Protein AF-G0MHP5-F1 (afdb_monomer_lite)

Sequence (196 aa):
MQGSVTTFFQYADASRLPLLCRSAHFNKATKQCSVYSDAINPNGYLEYKPNQNVIYIEKICIPDTVLPMSCDDVFRRIPQHILLGHASEVISVASENECVLECIKAKTMRAVPCHSILHYPDFASLNCILNVHTRHTKNQYFTPELAYKVDYVELGSCVTTAAAVDEVSKSRQIEAERKLLEQLDANPTVIEFRKH

Radius of gyration: 23.27 Å; chains: 1; bounding box: 83×50×50 Å

Organism: Caenorhabditis brenneri (NCBI:txid135651)

InterPro domains:
  IPR003609 PAN/Apple domain [PF00024] (21-61)
  IPR003609 PAN/Apple domain [PF00024] (74-158)
  IPR003609 PAN/Apple domain [PS50948] (71-158)
  IPR003609 PAN/Apple domain [SM00473] (70-156)
  IPR052774 C. elegans Developmental and Neuronal Protein [PTHR47327] (20-160)

Foldseek 3Di:
DDDDCLDDPADPVRDHDDPQFFKWKQFQVVRDIDTHSADDPPRGDDDDDDDPRIDIDGDADDDCVLPPPVPRFDKDKDWQKDQPPFFPDFWFDQDPSVLVSCQLCCCVPPVALFFKWKAFNVDRTSRITTGPDDCVRRVVRTGGHDPGTIMMIGDGPSSSCVSVVVVVVVVVVVVVVVVVVVVCVVDPPPPDDDDD

Secondary structure (DSSP, 8-state):
---------B-TT-PBPPTT--EEEEETTTTEEEEESS-BTTSSSBPP---TTEEEEE-----TTTS-TT-----EEEETEEETT--SEEE--SSHHHHHHHHHHHHHHHS----EEEE-TT-SSS-EEEES--TTTTGGGEEE--SS--EEEEPPHHHHHHHHHHHHHHHHHHHHHHHHHHHHHHS---------

Structure (mmCIF, N/CA/C/O backbone):
data_AF-G0MHP5-F1
#
_entry.id   AF-G0MHP5-F1
#
loop_
_atom_site.group_PDB
_atom_site.id
_atom_site.type_symbol
_atom_site.label_atom_id
_atom_site.label_alt_id
_atom_site.label_comp_id
_atom_site.label_asym_id
_atom_site.label_entity_id
_atom_site.label_seq_id
_atom_site.pdbx_PDB_ins_code
_atom_site.Cartn_x
_atom_site.Cartn_y
_atom_site.Cartn_z
_atom_site.occupancy
_atom_site.B_iso_or_equiv
_atom_site.auth_seq_id
_atom_site.auth_comp_id
_atom_site.auth_asym_id
_atom_site.auth_atom_id
_atom_site.pdbx_PDB_model_num
ATOM 1 N N . MET A 1 1 ? -14.149 31.939 -4.735 1.00 30.22 1 MET A N 1
ATOM 2 C CA . MET A 1 1 ? -14.139 31.426 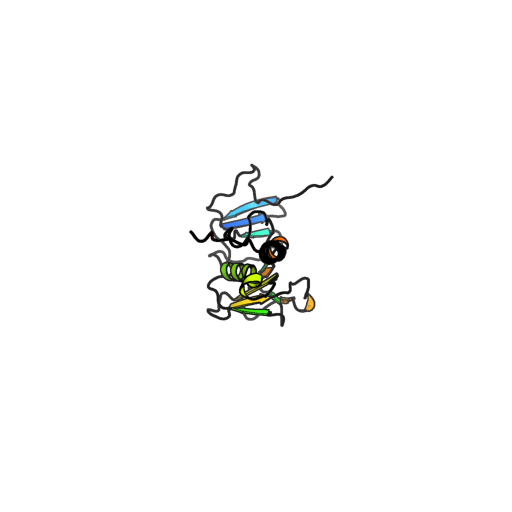-3.348 1.00 30.22 1 MET A CA 1
ATOM 3 C C . MET A 1 1 ? -13.587 30.011 -3.384 1.00 30.22 1 MET A C 1
ATOM 5 O O . MET A 1 1 ? -14.323 29.084 -3.680 1.00 30.22 1 MET A O 1
ATOM 9 N N . GLN A 1 2 ? -12.271 29.869 -3.235 1.00 26.50 2 GLN A N 1
ATOM 10 C CA . GLN A 1 2 ? -11.565 28.587 -3.293 1.00 26.50 2 GLN A CA 1
ATOM 11 C C . GLN A 1 2 ? -11.170 28.219 -1.864 1.00 26.50 2 GLN A C 1
ATOM 13 O O . GLN A 1 2 ? -10.257 28.811 -1.299 1.00 26.50 2 GLN A O 1
ATOM 18 N N . GLY A 1 3 ? -11.923 27.304 -1.258 1.00 24.00 3 GLY A N 1
ATOM 19 C CA . GLY A 1 3 ? -11.551 26.683 0.007 1.00 24.00 3 GLY A CA 1
ATOM 20 C C . GLY A 1 3 ? -10.646 25.494 -0.282 1.00 24.00 3 GLY A C 1
ATOM 21 O O . GLY A 1 3 ? -11.132 24.451 -0.707 1.00 24.00 3 GLY A O 1
ATOM 22 N N . SER A 1 4 ? -9.339 25.665 -0.092 1.00 25.19 4 SER A N 1
ATOM 23 C CA . SER A 1 4 ? -8.386 24.554 -0.053 1.00 25.19 4 SER A CA 1
ATOM 24 C C . SER A 1 4 ? -8.563 23.834 1.282 1.00 25.19 4 SER A C 1
ATOM 26 O O . SER A 1 4 ? -8.168 24.360 2.320 1.00 25.19 4 SER A O 1
ATOM 28 N N . VAL A 1 5 ? -9.197 22.661 1.278 1.00 27.55 5 VAL A N 1
ATOM 29 C CA . VAL A 1 5 ? -9.224 21.776 2.450 1.00 27.55 5 VAL A CA 1
ATOM 30 C C . VAL A 1 5 ? -7.954 20.934 2.405 1.00 27.55 5 VAL A C 1
ATOM 32 O O . VAL A 1 5 ? -7.933 19.842 1.847 1.00 27.55 5 VAL A O 1
ATOM 35 N N . THR A 1 6 ? -6.870 21.483 2.946 1.00 31.34 6 THR A N 1
ATOM 36 C CA . THR A 1 6 ? -5.647 20.724 3.220 1.00 31.34 6 THR A CA 1
ATOM 37 C C . THR A 1 6 ? -5.943 19.827 4.418 1.00 31.34 6 THR A C 1
ATOM 39 O O . THR A 1 6 ? -6.183 20.325 5.520 1.00 31.34 6 THR A O 1
ATOM 42 N N . THR A 1 7 ? -6.050 18.517 4.199 1.00 35.72 7 THR A N 1
ATOM 43 C CA . THR A 1 7 ? -6.506 17.578 5.235 1.00 35.72 7 THR A CA 1
ATOM 44 C C . THR A 1 7 ? -5.314 17.129 6.072 1.00 35.72 7 THR A C 1
ATOM 46 O O . THR A 1 7 ? -4.932 15.965 6.072 1.00 35.72 7 THR A O 1
ATOM 49 N N . PHE A 1 8 ? -4.751 18.052 6.850 1.00 43.28 8 PHE A N 1
ATOM 50 C CA . PHE A 1 8 ? -3.908 17.657 7.968 1.00 43.28 8 PHE A CA 1
ATOM 51 C C . PHE A 1 8 ? -4.804 17.009 9.029 1.00 43.28 8 PHE A C 1
ATOM 53 O O . PHE A 1 8 ? -5.759 17.629 9.502 1.00 43.28 8 PHE A O 1
ATOM 60 N N . PHE A 1 9 ? -4.495 15.780 9.448 1.00 44.69 9 PHE A N 1
ATOM 61 C CA . PHE A 1 9 ? -5.082 15.209 10.662 1.00 44.69 9 PHE A CA 1
ATOM 62 C C . PHE A 1 9 ? -4.509 15.947 11.878 1.00 44.69 9 PHE A C 1
ATOM 64 O O . PHE A 1 9 ? -3.518 15.540 12.483 1.00 44.69 9 PHE A O 1
ATOM 71 N N . GLN A 1 10 ? -5.109 17.092 12.180 1.00 47.09 10 GLN A N 1
ATOM 72 C CA . GLN A 1 10 ? -4.877 17.884 13.377 1.00 47.09 10 GLN A CA 1
ATOM 73 C C . GLN A 1 10 ? -5.931 17.523 14.427 1.00 47.09 10 GLN A C 1
ATOM 75 O O . GLN A 1 10 ? -7.066 17.172 14.091 1.00 47.09 10 GLN A O 1
ATOM 80 N N . TYR A 1 11 ? -5.579 17.625 15.710 1.00 50.59 11 TYR A N 1
ATOM 81 C CA . TYR A 1 11 ? -6.608 17.734 16.746 1.00 50.59 11 TYR A CA 1
ATOM 82 C C . TYR A 1 11 ? -7.491 18.962 16.473 1.00 50.59 11 TYR A C 1
ATOM 84 O O . TYR A 1 11 ? -7.101 19.877 15.747 1.00 50.59 11 TYR A O 1
ATOM 92 N N . ALA A 1 12 ? -8.670 19.028 17.098 1.00 49.81 12 ALA A N 1
ATOM 93 C CA . ALA A 1 12 ? -9.536 20.210 17.019 1.00 49.81 12 ALA A CA 1
ATOM 94 C C . ALA A 1 12 ? -8.847 21.513 17.497 1.00 49.81 12 ALA A C 1
ATOM 96 O O . ALA A 1 12 ? -9.349 22.597 17.218 1.00 49.81 12 ALA A O 1
ATOM 97 N N . ASP A 1 13 ? -7.702 21.413 18.186 1.00 52.75 13 ASP A N 1
ATOM 98 C CA . ASP A 1 13 ? -6.863 22.525 18.649 1.00 52.75 13 ASP A CA 1
ATOM 99 C C . ASP A 1 13 ? -5.646 22.829 17.743 1.00 52.75 13 ASP A C 1
ATOM 101 O O . ASP A 1 13 ? -4.752 23.571 18.145 1.00 52.75 13 ASP A O 1
ATOM 105 N N . ALA A 1 14 ? -5.591 22.255 16.535 1.00 51.47 14 ALA A N 1
ATOM 106 C CA . ALA A 1 14 ? -4.486 22.379 15.578 1.00 51.47 14 ALA A CA 1
ATOM 107 C C . ALA A 1 14 ? -3.133 21.769 16.018 1.00 51.47 14 ALA A C 1
ATOM 109 O O . ALA A 1 14 ? -2.140 21.894 15.292 1.00 51.47 14 ALA A O 1
ATOM 110 N N . SER A 1 15 ? -3.060 21.067 17.156 1.00 53.12 15 SER A N 1
ATOM 111 C CA . SER A 1 15 ? -1.839 20.374 17.572 1.00 53.12 15 SER A CA 1
ATOM 112 C C . SER A 1 15 ? -1.560 19.135 16.710 1.00 53.12 15 SER A C 1
ATOM 114 O O . SER A 1 15 ? -2.462 18.445 16.217 1.00 53.12 15 SER A O 1
ATOM 116 N N . ARG A 1 16 ? -0.266 18.860 16.492 1.00 57.38 16 ARG A N 1
ATOM 117 C CA . ARG A 1 16 ? 0.194 17.652 15.794 1.00 57.38 16 ARG A CA 1
ATOM 118 C C . ARG A 1 16 ? -0.079 16.428 16.664 1.00 57.38 16 ARG A C 1
ATOM 120 O O . ARG A 1 16 ? 0.257 16.437 17.847 1.00 57.38 16 ARG A O 1
ATOM 127 N N . LEU A 1 17 ? -0.629 15.364 16.069 1.00 60.12 17 LEU A N 1
ATOM 128 C CA . LEU A 1 17 ? -0.857 14.110 16.788 1.00 60.12 17 LEU A CA 1
ATOM 129 C C . LEU A 1 17 ? 0.448 13.593 17.428 1.00 60.12 17 LEU A C 1
ATOM 131 O O . LEU A 1 17 ? 1.488 13.587 16.758 1.00 60.12 17 LEU A O 1
ATOM 135 N N . PRO A 1 18 ? 0.420 13.138 18.697 1.00 61.72 18 PRO A N 1
ATOM 136 C CA . PRO A 1 18 ? 1.597 12.617 19.375 1.00 61.72 18 PRO A CA 1
ATOM 137 C C . PRO A 1 18 ? 2.189 11.433 18.605 1.00 61.72 18 PRO A C 1
ATOM 139 O O . PRO A 1 18 ? 1.469 10.639 17.998 1.00 61.72 18 PRO A O 1
ATOM 142 N N . LEU A 1 19 ? 3.515 11.272 18.687 1.00 58.41 19 LEU A N 1
ATOM 143 C CA . LEU A 1 19 ? 4.264 10.157 18.082 1.00 58.41 19 LEU A CA 1
ATOM 144 C C . LEU A 1 19 ? 3.787 8.766 18.540 1.00 58.41 19 LEU A C 1
ATOM 146 O O . LEU A 1 19 ? 4.131 7.771 17.915 1.00 58.41 19 LEU A O 1
ATOM 150 N N . LEU A 1 20 ? 2.978 8.710 19.597 1.00 74.12 20 LEU A N 1
ATOM 151 C CA . LEU A 1 20 ? 2.342 7.500 20.106 1.00 74.12 20 LEU A CA 1
ATOM 152 C C . LEU A 1 20 ? 1.122 7.057 19.286 1.00 74.12 20 LEU A C 1
ATOM 154 O O . LEU A 1 20 ? 0.666 5.941 19.489 1.00 74.12 20 LEU A O 1
ATOM 158 N N . CYS A 1 21 ? 0.579 7.881 18.384 1.00 84.94 21 CYS A N 1
ATOM 159 C CA . CYS A 1 21 ? -0.531 7.476 17.523 1.00 84.94 21 CYS A CA 1
ATOM 160 C C . CYS A 1 21 ? -0.044 6.653 16.327 1.00 84.94 21 CYS A C 1
ATOM 162 O O . CYS A 1 21 ? 0.725 7.146 15.494 1.00 84.94 21 CYS A O 1
ATOM 164 N N . ARG A 1 22 ? -0.599 5.448 16.186 1.00 89.50 22 ARG A N 1
ATOM 165 C CA . ARG A 1 22 ? -0.445 4.602 14.997 1.00 89.50 22 ARG A CA 1
ATOM 166 C C . ARG A 1 22 ? -1.708 4.550 14.143 1.00 89.50 22 ARG A C 1
ATOM 168 O O . ARG A 1 22 ? -1.590 4.471 12.924 1.00 89.50 22 ARG A O 1
ATOM 175 N N . SER A 1 23 ? -2.894 4.659 14.742 1.00 91.31 23 SER A N 1
ATOM 176 C CA . SER A 1 23 ? -4.159 4.660 14.002 1.00 91.31 23 SER A CA 1
ATOM 177 C C . SER A 1 23 ? -5.246 5.504 14.665 1.00 91.31 23 SER A C 1
ATOM 179 O O . SER A 1 23 ? -5.131 5.910 15.824 1.00 91.31 23 SER A O 1
ATOM 181 N N . ALA A 1 24 ? -6.312 5.781 13.919 1.00 91.62 24 ALA A N 1
ATOM 182 C CA . ALA A 1 24 ? -7.482 6.493 14.399 1.00 91.62 24 ALA A CA 1
ATOM 183 C C . ALA A 1 24 ? -8.781 5.955 13.781 1.00 91.62 24 ALA A C 1
ATOM 185 O O . ALA A 1 24 ? -8.829 5.537 12.623 1.00 91.62 24 ALA A O 1
ATOM 186 N N . HIS A 1 25 ? -9.859 6.022 14.556 1.00 92.38 25 HIS A N 1
ATOM 187 C CA . HIS A 1 25 ? -11.230 5.791 14.123 1.00 92.38 25 HIS A CA 1
ATOM 188 C C . HIS A 1 25 ? -11.988 7.106 14.090 1.00 92.38 25 HIS A C 1
ATOM 190 O O . HIS A 1 25 ? -12.193 7.729 15.128 1.00 92.38 25 HIS A O 1
ATOM 196 N N . PHE A 1 26 ? -12.487 7.483 12.920 1.00 92.31 26 PHE A N 1
ATOM 197 C CA . PHE A 1 26 ? -13.437 8.578 12.794 1.00 92.31 26 PHE A CA 1
ATOM 198 C C . PHE A 1 26 ? -14.861 8.031 12.668 1.00 92.31 26 PHE A C 1
ATOM 200 O O . PHE A 1 26 ? -15.220 7.416 11.660 1.00 92.31 26 PHE A O 1
ATOM 207 N N . ASN A 1 27 ? -15.685 8.259 13.690 1.00 92.88 27 ASN A N 1
ATOM 208 C CA . ASN A 1 27 ? -17.097 7.894 13.680 1.00 92.88 27 ASN A CA 1
ATOM 209 C C . ASN A 1 27 ? -17.908 8.962 12.932 1.00 92.88 27 ASN A C 1
ATOM 211 O O . ASN A 1 27 ? -18.025 10.109 13.365 1.00 92.88 27 ASN A O 1
ATOM 215 N N . LYS A 1 28 ? -18.518 8.575 11.810 1.00 92.38 28 LYS A N 1
ATOM 216 C CA . LYS A 1 28 ? -19.273 9.483 10.936 1.00 92.38 28 LYS A CA 1
ATOM 217 C C . LYS A 1 28 ? -20.547 10.027 11.580 1.00 92.38 28 LYS A C 1
ATOM 219 O O . LYS A 1 28 ? -20.955 11.128 11.205 1.00 92.38 28 LYS A O 1
ATOM 224 N N . ALA A 1 29 ? -21.173 9.268 12.481 1.00 92.88 29 ALA A N 1
ATOM 225 C CA . ALA A 1 29 ? -22.430 9.635 13.128 1.00 92.88 29 ALA A CA 1
ATOM 226 C C . ALA A 1 29 ? -22.196 10.637 14.263 1.00 92.88 29 ALA A C 1
ATOM 228 O O . ALA A 1 29 ? -22.845 11.676 14.303 1.00 92.88 29 ALA A O 1
ATOM 229 N N . THR A 1 30 ? -21.227 10.363 15.142 1.00 93.81 30 THR A N 1
ATOM 230 C CA . THR A 1 30 ? -20.918 11.234 16.290 1.00 93.81 30 THR A CA 1
ATOM 231 C C . THR A 1 30 ? -19.913 12.338 15.966 1.00 93.81 30 THR A C 1
ATOM 233 O O . THR A 1 30 ? -19.730 13.241 16.776 1.00 93.81 30 THR A O 1
ATOM 236 N N . LYS A 1 31 ? -19.254 12.274 14.798 1.00 90.94 31 LYS A N 1
ATOM 237 C CA . LYS A 1 31 ? -18.145 13.159 14.393 1.00 90.94 31 LYS A CA 1
ATOM 238 C C . LYS A 1 31 ? -16.954 13.125 15.359 1.00 90.94 31 LYS A C 1
ATOM 240 O O . LYS A 1 31 ? -16.184 14.077 15.420 1.00 90.94 31 LYS A O 1
ATOM 245 N N . GLN A 1 32 ? -16.793 12.032 16.102 1.00 91.62 32 GLN A N 1
ATOM 246 C CA . GLN A 1 32 ? -15.702 11.862 17.060 1.00 91.62 32 GLN A CA 1
ATOM 247 C C . GLN A 1 32 ? -14.551 11.058 16.456 1.00 91.62 32 GLN A C 1
ATOM 249 O O . GLN A 1 32 ? -14.772 10.113 15.694 1.00 91.62 32 GLN A O 1
ATOM 254 N N . CYS A 1 33 ? -13.329 11.431 16.833 1.00 89.19 33 CYS A N 1
ATOM 255 C CA . CYS A 1 33 ? -12.105 10.720 16.497 1.00 89.19 33 CYS A CA 1
ATOM 256 C C . CYS A 1 33 ? -11.562 10.012 17.745 1.00 89.19 33 CYS A C 1
ATOM 258 O O . CYS A 1 33 ? -11.356 10.651 18.777 1.00 89.19 33 CYS A O 1
ATOM 260 N N . SER A 1 34 ? -11.331 8.706 17.660 1.00 90.12 34 SER A N 1
ATOM 261 C CA . SER A 1 34 ? -10.659 7.913 18.693 1.00 90.12 34 SER A CA 1
ATOM 262 C C . SER A 1 34 ? -9.290 7.497 18.179 1.00 90.12 34 SER A C 1
ATOM 264 O O . SER A 1 34 ? -9.191 6.964 17.080 1.00 90.12 34 SER A O 1
ATOM 266 N N . VAL A 1 35 ? -8.242 7.753 18.954 1.00 89.81 35 VAL A N 1
ATOM 267 C CA . VAL A 1 35 ? -6.847 7.557 18.542 1.00 89.81 35 VAL A CA 1
ATOM 268 C C . VAL A 1 35 ? -6.249 6.371 19.294 1.00 89.81 35 VAL A C 1
ATOM 270 O O . VAL A 1 35 ? -6.527 6.195 20.480 1.00 89.81 35 VAL A O 1
ATOM 273 N N . TYR A 1 36 ? -5.417 5.577 18.620 1.00 88.88 36 TYR A N 1
ATOM 274 C CA . TYR A 1 36 ? -4.832 4.353 19.160 1.00 88.88 36 TYR A CA 1
ATOM 275 C C . TYR A 1 36 ? -3.322 4.296 18.927 1.00 88.88 36 TYR A C 1
ATOM 277 O O . TYR A 1 36 ? -2.796 4.798 17.929 1.00 88.88 36 TYR A O 1
ATOM 285 N N . SER A 1 37 ? -2.624 3.630 19.846 1.00 89.56 37 SER A N 1
ATOM 286 C CA . SER A 1 37 ? -1.180 3.394 19.768 1.00 89.56 37 SER A CA 1
ATOM 287 C C . SER A 1 37 ? -0.789 2.134 19.005 1.00 89.56 37 SER A C 1
ATOM 289 O O . SER A 1 37 ? 0.386 1.782 18.974 1.00 89.56 37 SER A O 1
ATOM 291 N N . ASP A 1 38 ? -1.756 1.454 18.394 1.00 89.19 38 ASP A N 1
ATOM 292 C CA . ASP A 1 38 ? -1.541 0.267 17.572 1.00 89.19 38 ASP A CA 1
ATOM 293 C C . ASP A 1 38 ? -2.306 0.376 16.244 1.00 89.19 38 ASP A C 1
ATOM 295 O O . ASP A 1 38 ? -3.103 1.297 16.054 1.00 89.19 38 ASP A O 1
ATOM 299 N N . ALA A 1 39 ? -2.025 -0.534 15.318 1.00 89.50 39 ALA A N 1
ATOM 300 C CA . ALA A 1 39 ? -2.611 -0.618 13.988 1.00 89.50 39 ALA A CA 1
ATOM 301 C C . ALA A 1 39 ? -3.336 -1.957 13.785 1.00 89.50 39 ALA A C 1
ATOM 303 O O . ALA A 1 39 ? -3.176 -2.906 14.557 1.00 89.50 39 ALA A O 1
ATOM 304 N N . ILE A 1 40 ? -4.144 -2.030 12.734 1.00 88.50 40 ILE A N 1
ATOM 305 C CA . ILE A 1 40 ? -4.808 -3.260 12.308 1.00 88.50 40 ILE A CA 1
ATOM 306 C C . ILE A 1 40 ? -3.793 -4.202 11.654 1.00 88.50 40 ILE A C 1
ATOM 308 O O . ILE A 1 40 ? -2.857 -3.771 10.980 1.00 88.50 40 ILE A O 1
ATOM 312 N N . ASN A 1 41 ? -3.987 -5.505 11.844 1.00 83.19 41 ASN A N 1
ATOM 313 C CA . ASN A 1 41 ? -3.234 -6.547 11.151 1.00 83.19 41 ASN A CA 1
ATOM 314 C C . ASN A 1 41 ? -3.235 -6.311 9.611 1.00 83.19 41 ASN A C 1
ATOM 316 O O . ASN A 1 41 ? -4.269 -5.928 9.051 1.00 83.19 41 ASN A O 1
ATOM 320 N N . PRO A 1 42 ? -2.105 -6.483 8.901 1.00 77.81 42 PRO A N 1
ATOM 321 C CA . PRO A 1 42 ? -0.842 -7.074 9.357 1.00 77.81 42 PRO A CA 1
ATOM 322 C C . PRO A 1 42 ? 0.113 -6.101 10.063 1.00 77.81 42 PRO A C 1
ATOM 324 O O . PRO A 1 42 ? 1.099 -6.540 10.645 1.00 77.81 42 PRO A O 1
ATOM 327 N N . ASN A 1 43 ? -0.165 -4.797 10.058 1.00 82.62 43 ASN A N 1
ATOM 328 C CA . ASN A 1 43 ? 0.767 -3.788 10.571 1.00 82.62 43 ASN A CA 1
ATOM 329 C C . ASN A 1 43 ? 0.759 -3.668 12.111 1.00 82.62 43 ASN A C 1
ATOM 331 O O . ASN A 1 43 ? 1.659 -3.054 12.691 1.00 82.62 43 ASN A O 1
ATOM 335 N N . GLY A 1 44 ? -0.233 -4.244 12.793 1.00 86.06 44 GLY A N 1
ATOM 336 C CA . GLY A 1 44 ? -0.316 -4.303 14.255 1.00 86.06 44 GLY A CA 1
ATOM 337 C C . GLY A 1 44 ? -1.158 -5.477 14.758 1.00 86.06 44 GLY A C 1
ATOM 338 O O . GLY A 1 44 ? -1.434 -6.422 14.014 1.00 86.06 44 GLY A O 1
ATOM 339 N N . TYR A 1 45 ? -1.554 -5.428 16.032 1.00 85.44 45 TYR A N 1
ATOM 340 C CA . TYR A 1 45 ? -2.267 -6.528 16.695 1.00 85.44 45 TYR A CA 1
ATOM 341 C C . TYR A 1 45 ? -3.791 -6.358 16.713 1.00 85.44 45 TYR A C 1
ATOM 343 O O . TYR A 1 45 ? -4.499 -7.238 17.208 1.00 85.44 45 TYR A O 1
ATOM 351 N N . LEU A 1 46 ? -4.322 -5.249 16.184 1.00 86.56 46 LEU A N 1
ATOM 352 C CA . LEU A 1 46 ? -5.763 -5.012 16.165 1.00 86.56 46 LEU A CA 1
ATOM 353 C C . LEU A 1 46 ? -6.445 -5.854 15.078 1.00 86.56 46 LEU A C 1
ATOM 355 O O . LEU A 1 46 ? -5.968 -5.976 13.948 1.00 86.56 46 LEU A O 1
ATOM 359 N N . GLU A 1 47 ? -7.602 -6.414 15.418 1.00 85.44 47 GLU A N 1
ATOM 360 C CA . GLU A 1 47 ? -8.426 -7.187 14.493 1.00 85.44 47 GLU A CA 1
ATOM 361 C C . GLU A 1 47 ? -9.299 -6.259 13.634 1.00 85.44 47 GLU A C 1
ATOM 363 O O . GLU A 1 47 ? -9.967 -5.355 14.147 1.00 85.44 47 GLU A O 1
ATOM 368 N N . TYR A 1 48 ? -9.339 -6.508 12.323 1.00 83.19 48 TYR A N 1
ATOM 369 C CA . TYR A 1 48 ? -10.231 -5.786 11.423 1.00 83.19 48 TYR A CA 1
ATOM 370 C C . TYR A 1 48 ? -11.687 -6.216 11.639 1.00 83.19 48 TYR A C 1
ATOM 372 O O . TYR A 1 48 ? -12.057 -7.359 11.373 1.00 83.19 48 TYR A O 1
ATOM 380 N N . LYS A 1 49 ? -12.535 -5.274 12.064 1.00 84.62 49 LYS A N 1
ATOM 381 C CA . LYS A 1 49 ? -13.991 -5.458 12.138 1.00 84.62 49 LYS A CA 1
ATOM 382 C C . LYS A 1 49 ? -14.678 -4.452 11.213 1.00 84.62 49 LYS A C 1
ATOM 384 O O . LYS A 1 49 ? -14.661 -3.257 11.520 1.00 84.62 49 LYS A O 1
ATOM 389 N N . PRO A 1 50 ? -15.275 -4.897 10.090 1.00 83.38 50 PRO A N 1
ATOM 390 C CA . PRO A 1 50 ? -15.946 -4.005 9.151 1.00 83.38 50 PRO A CA 1
ATOM 391 C C . PRO A 1 50 ? -17.016 -3.151 9.838 1.00 83.38 50 PRO A C 1
ATOM 393 O O . PRO A 1 50 ? -17.910 -3.671 10.505 1.00 83.38 50 PRO A O 1
ATOM 396 N N . ASN A 1 51 ? -16.955 -1.832 9.648 1.00 87.69 51 ASN A N 1
ATOM 397 C CA . ASN A 1 51 ? -17.961 -0.903 10.155 1.00 87.69 51 ASN A CA 1
ATOM 398 C C . ASN A 1 51 ? -18.159 0.260 9.175 1.00 87.69 51 ASN A C 1
ATOM 400 O O . ASN A 1 51 ? -17.278 1.094 8.992 1.00 87.69 51 ASN A O 1
ATOM 404 N N . GLN A 1 52 ? -19.341 0.345 8.563 1.00 89.12 52 GLN A N 1
ATOM 405 C CA . GLN A 1 52 ? -19.645 1.360 7.543 1.00 89.12 52 GLN A CA 1
ATOM 406 C C . GLN A 1 52 ? -19.713 2.795 8.105 1.00 89.12 52 GLN A C 1
ATOM 408 O O . GLN A 1 52 ? -19.513 3.771 7.367 1.00 89.12 52 GLN A O 1
ATOM 413 N N . ASN A 1 53 ? -19.948 2.929 9.414 1.00 92.00 53 ASN A N 1
ATOM 414 C CA . ASN A 1 53 ? -20.040 4.206 10.120 1.00 92.00 53 ASN A CA 1
ATOM 415 C C . ASN A 1 53 ? -18.687 4.705 10.642 1.00 92.00 53 ASN A C 1
ATOM 417 O O . ASN A 1 53 ? -18.621 5.821 11.157 1.00 92.00 53 ASN A O 1
ATOM 421 N N . VAL A 1 54 ? -17.615 3.923 10.494 1.00 90.50 54 VAL A N 1
ATOM 422 C CA . VAL A 1 54 ? -16.268 4.278 10.952 1.00 90.50 54 VAL A CA 1
ATOM 423 C C . VAL A 1 54 ? -15.325 4.376 9.759 1.00 90.50 54 VAL A C 1
ATOM 425 O O . VAL A 1 54 ? -15.348 3.545 8.855 1.00 90.50 54 VAL A O 1
ATOM 428 N N . ILE A 1 55 ? -14.502 5.420 9.739 1.00 90.19 55 ILE A N 1
ATOM 429 C CA . ILE A 1 55 ? -13.343 5.518 8.853 1.00 90.19 55 ILE A CA 1
ATOM 430 C C . ILE A 1 55 ? -12.120 5.155 9.687 1.00 90.19 55 ILE A C 1
ATOM 432 O O . ILE A 1 55 ? -11.849 5.811 10.692 1.00 90.19 55 ILE A O 1
ATOM 436 N N . TYR A 1 56 ? -11.417 4.105 9.278 1.00 91.06 56 TYR A N 1
ATOM 437 C CA . TYR A 1 56 ? -10.117 3.752 9.832 1.00 91.06 56 TYR A CA 1
ATOM 438 C C . TYR A 1 56 ? -9.024 4.518 9.087 1.00 91.06 56 TYR A C 1
ATOM 440 O O . TYR A 1 56 ? -9.035 4.572 7.856 1.00 91.06 56 TYR A O 1
ATOM 448 N N . ILE A 1 57 ? -8.112 5.120 9.841 1.00 90.50 57 ILE A N 1
ATOM 449 C CA . ILE A 1 57 ? -6.954 5.855 9.335 1.00 90.50 57 ILE A CA 1
ATOM 450 C C . ILE A 1 57 ? -5.725 5.289 10.033 1.00 90.50 57 ILE A C 1
ATOM 452 O O . ILE A 1 57 ? -5.725 5.123 11.251 1.00 90.50 57 ILE A O 1
ATOM 456 N N . GLU A 1 58 ? -4.673 5.029 9.271 1.00 88.50 58 GLU A N 1
ATOM 457 C CA . GLU A 1 58 ? -3.399 4.550 9.793 1.00 88.50 58 GLU A CA 1
ATOM 458 C C . GLU A 1 58 ? -2.284 5.509 9.402 1.00 88.50 58 GLU A C 1
ATOM 460 O O . GLU A 1 58 ? -2.293 6.095 8.318 1.00 88.50 58 GLU A O 1
ATOM 465 N N . LYS A 1 59 ? -1.321 5.677 10.305 1.00 86.12 59 LYS A N 1
ATOM 466 C CA . LYS A 1 59 ? -0.131 6.471 10.047 1.00 86.12 59 LYS A CA 1
ATOM 467 C C . LYS A 1 59 ? 0.927 5.599 9.377 1.00 86.12 59 LYS A C 1
ATOM 469 O O . LYS A 1 59 ? 1.450 4.677 9.998 1.00 86.12 59 LYS A O 1
ATOM 474 N N . ILE A 1 60 ? 1.305 5.965 8.157 1.00 83.06 60 ILE A N 1
ATOM 475 C CA . ILE A 1 60 ? 2.505 5.461 7.486 1.00 83.06 60 ILE A CA 1
ATOM 476 C C . ILE A 1 60 ? 3.609 6.520 7.554 1.00 83.06 60 ILE A C 1
ATOM 478 O O . ILE A 1 60 ? 3.350 7.716 7.420 1.00 83.06 60 ILE A O 1
ATOM 482 N N . CYS A 1 61 ? 4.846 6.086 7.785 1.00 81.38 61 CYS A N 1
ATOM 483 C CA . CYS A 1 61 ? 6.017 6.957 7.757 1.00 81.38 61 CYS A CA 1
ATOM 484 C C . CYS A 1 61 ? 6.777 6.715 6.452 1.00 81.38 61 CYS A C 1
ATOM 486 O O . CYS A 1 61 ? 7.333 5.635 6.257 1.00 81.38 61 CYS A O 1
ATOM 488 N N . ILE A 1 62 ? 6.811 7.719 5.578 1.00 82.94 62 ILE A N 1
ATOM 489 C CA . ILE A 1 62 ? 7.565 7.689 4.322 1.00 82.94 62 ILE A CA 1
ATOM 490 C C . ILE A 1 62 ? 8.717 8.691 4.454 1.00 82.94 62 ILE A C 1
ATOM 492 O O . ILE A 1 62 ? 8.463 9.824 4.859 1.00 82.94 62 ILE A O 1
ATOM 496 N N . PRO A 1 63 ? 9.972 8.305 4.163 1.00 83.88 63 PRO A N 1
ATOM 497 C CA . PRO A 1 63 ? 11.091 9.238 4.204 1.00 83.88 63 PRO A CA 1
ATOM 498 C C . PRO A 1 63 ? 10.914 10.377 3.194 1.00 83.88 63 PRO A C 1
ATOM 500 O O . PRO A 1 63 ? 10.545 10.127 2.046 1.00 83.88 63 PRO A O 1
ATOM 503 N N . ASP A 1 64 ? 11.289 11.597 3.581 1.00 79.19 64 ASP A N 1
ATOM 504 C CA . ASP A 1 64 ? 11.219 12.784 2.710 1.00 79.19 64 ASP A CA 1
ATOM 505 C C . ASP A 1 64 ? 12.057 12.642 1.426 1.00 79.19 64 ASP A C 1
ATOM 507 O O . ASP A 1 64 ? 11.794 13.294 0.418 1.00 79.19 64 ASP A O 1
ATOM 511 N N . THR A 1 65 ? 13.064 11.761 1.442 1.00 80.44 65 THR A N 1
ATOM 512 C CA . THR A 1 65 ? 13.877 11.409 0.267 1.00 80.44 65 THR A CA 1
ATOM 513 C C . THR A 1 65 ? 13.111 10.600 -0.780 1.00 80.44 65 THR A C 1
ATOM 515 O O . THR A 1 65 ? 13.540 10.539 -1.929 1.00 80.44 65 THR A O 1
ATOM 518 N N . VAL A 1 66 ? 12.008 9.957 -0.390 1.00 80.56 66 VAL A N 1
ATOM 519 C CA . VAL A 1 66 ? 11.151 9.143 -1.262 1.00 80.56 66 VAL A CA 1
ATOM 520 C C . VAL A 1 66 ? 9.935 9.940 -1.720 1.00 80.56 66 VAL A C 1
ATOM 522 O O . VAL A 1 66 ? 9.538 9.836 -2.878 1.00 80.56 66 VAL A O 1
ATOM 525 N N . LEU A 1 67 ? 9.348 10.738 -0.828 1.00 79.62 67 LEU A N 1
ATOM 526 C CA . LEU A 1 67 ? 8.177 11.549 -1.130 1.00 79.62 67 LEU A CA 1
ATOM 527 C C . LEU A 1 67 ? 8.299 12.915 -0.443 1.00 79.62 67 LEU A C 1
ATOM 529 O O . LEU A 1 67 ? 8.407 12.957 0.780 1.00 79.62 67 LEU A O 1
ATOM 533 N N . PRO A 1 68 ? 8.272 14.036 -1.185 1.00 73.38 68 PRO A N 1
ATOM 534 C CA . PRO A 1 68 ? 8.414 15.350 -0.576 1.00 73.38 68 PRO A CA 1
ATOM 535 C C . PRO A 1 68 ? 7.217 15.665 0.328 1.00 73.38 68 PRO A C 1
ATOM 537 O O . PRO A 1 68 ? 6.074 15.376 -0.025 1.00 73.38 68 PRO A O 1
ATOM 540 N N . MET A 1 69 ? 7.465 16.358 1.446 1.00 69.06 69 MET A N 1
ATOM 541 C CA . MET A 1 69 ? 6.431 16.762 2.418 1.00 69.06 69 MET A CA 1
ATOM 542 C C . MET A 1 69 ? 5.278 17.601 1.832 1.00 69.06 69 MET A C 1
ATOM 544 O O . MET A 1 69 ? 4.259 17.782 2.490 1.00 69.06 69 MET A O 1
ATOM 548 N N . SER A 1 70 ? 5.422 18.141 0.619 1.00 73.50 70 SER A N 1
ATOM 549 C CA . SER A 1 70 ? 4.351 18.854 -0.090 1.00 73.50 70 SER A CA 1
ATOM 550 C C . SER A 1 70 ? 3.260 17.934 -0.652 1.00 73.50 70 SER A C 1
ATOM 552 O O . SER A 1 70 ? 2.221 18.425 -1.091 1.00 73.50 70 SER A O 1
ATOM 554 N N . CYS A 1 71 ? 3.484 16.619 -0.664 1.00 74.62 71 CYS A N 1
ATOM 555 C CA . CYS A 1 71 ? 2.519 15.622 -1.108 1.00 74.62 71 CYS A CA 1
ATOM 556 C C . CYS A 1 71 ? 1.607 15.215 0.060 1.00 74.62 71 CYS A C 1
ATOM 558 O O . CYS A 1 71 ? 1.903 14.279 0.798 1.00 74.62 71 CYS A O 1
ATOM 560 N N . ASP A 1 72 ? 0.505 15.949 0.218 1.00 69.75 72 ASP A N 1
ATOM 561 C CA . ASP A 1 72 ? -0.543 15.691 1.215 1.00 69.75 72 ASP A CA 1
ATOM 562 C C . ASP A 1 72 ? -1.734 14.975 0.558 1.00 69.75 72 ASP A C 1
ATOM 564 O O . ASP A 1 72 ? -2.754 15.584 0.234 1.00 69.75 72 ASP A O 1
ATOM 568 N N . ASP A 1 73 ? -1.570 13.683 0.269 1.00 78.00 73 ASP A N 1
ATOM 569 C CA . ASP A 1 73 ? -2.622 12.843 -0.314 1.00 78.00 73 ASP A CA 1
ATOM 570 C C . ASP A 1 73 ? -2.733 11.521 0.451 1.00 78.00 73 ASP A C 1
ATOM 572 O O . ASP A 1 73 ? -1.811 11.081 1.142 1.00 78.00 73 ASP A O 1
ATOM 576 N N . VAL A 1 74 ? -3.900 10.895 0.356 1.00 78.25 74 VAL A N 1
ATOM 577 C CA . VAL A 1 74 ? -4.276 9.756 1.188 1.00 78.25 74 VAL A CA 1
ATOM 578 C C . VAL A 1 74 ? -4.141 8.469 0.387 1.00 78.25 74 VAL A C 1
ATOM 580 O O . VAL A 1 74 ? -4.810 8.276 -0.628 1.00 78.25 74 VAL A O 1
ATOM 583 N N . PHE A 1 75 ? -3.332 7.539 0.893 1.00 90.12 75 PHE A N 1
ATOM 584 C CA . PHE A 1 75 ? -3.334 6.164 0.399 1.00 90.12 75 PHE A CA 1
ATOM 585 C C . PHE A 1 75 ? -4.652 5.488 0.763 1.00 90.12 75 PHE A C 1
ATOM 587 O O . PHE A 1 75 ? -5.096 5.525 1.916 1.00 90.12 75 PHE A O 1
ATOM 594 N N . ARG A 1 76 ? -5.284 4.836 -0.212 1.00 92.19 76 ARG A N 1
ATOM 595 C CA . ARG A 1 76 ? -6.558 4.154 0.009 1.00 92.19 76 ARG A CA 1
ATOM 596 C C . ARG A 1 76 ? -6.353 2.649 0.072 1.00 92.19 76 ARG A C 1
ATOM 598 O O . ARG A 1 76 ? -6.241 1.998 -0.962 1.00 92.19 76 ARG A O 1
ATOM 605 N N . ARG A 1 77 ? -6.370 2.108 1.291 1.00 92.38 77 ARG A N 1
ATOM 606 C CA . ARG A 1 77 ? -6.366 0.664 1.553 1.00 92.38 77 ARG A CA 1
ATOM 607 C C . ARG A 1 77 ? -7.778 0.084 1.440 1.00 92.38 77 ARG A C 1
ATOM 609 O O . ARG A 1 77 ? -8.728 0.619 2.019 1.00 92.38 77 ARG A O 1
ATOM 616 N N . ILE A 1 78 ? -7.915 -1.003 0.689 1.00 93.06 78 ILE A N 1
ATOM 617 C CA . ILE A 1 78 ? -9.134 -1.801 0.550 1.00 93.06 78 ILE A CA 1
ATOM 618 C C . ILE A 1 78 ? -8.754 -3.262 0.829 1.00 93.06 78 ILE A C 1
ATOM 620 O O . ILE A 1 78 ? -8.159 -3.910 -0.035 1.00 93.06 78 ILE A O 1
ATOM 624 N N . PRO A 1 79 ? -9.083 -3.787 2.021 1.00 91.88 79 PRO A N 1
ATOM 625 C CA . PRO A 1 79 ? -8.800 -5.176 2.356 1.00 91.88 79 PRO A CA 1
A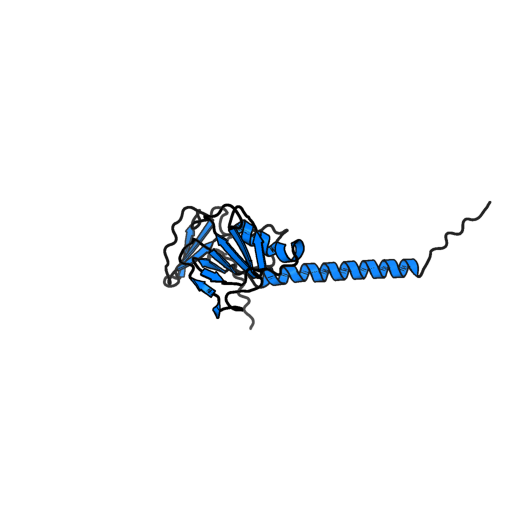TOM 626 C C . PRO A 1 79 ? -9.562 -6.149 1.452 1.00 91.88 79 PRO A C 1
ATOM 628 O O . PRO A 1 79 ? -10.677 -5.855 1.006 1.00 91.88 79 PRO A O 1
ATOM 631 N N . GLN A 1 80 ? -8.990 -7.334 1.243 1.00 94.06 80 GLN A N 1
ATOM 632 C CA . GLN A 1 80 ? -9.619 -8.466 0.553 1.00 94.06 80 GLN A CA 1
ATOM 633 C C . GLN A 1 80 ? -10.113 -8.169 -0.866 1.00 94.06 80 GLN A C 1
ATOM 635 O O . GLN A 1 80 ? -11.166 -8.644 -1.288 1.00 94.06 80 GLN A O 1
ATOM 640 N N . HIS A 1 81 ? -9.364 -7.355 -1.606 1.00 96.38 81 HIS A N 1
ATOM 641 C CA . HIS A 1 81 ? -9.628 -7.078 -3.013 1.00 96.38 81 HIS A CA 1
ATOM 642 C C . HIS A 1 81 ? -8.341 -7.153 -3.823 1.00 96.38 81 HIS A C 1
ATOM 644 O O . HIS A 1 81 ? -7.261 -6.837 -3.325 1.00 96.38 81 HIS A O 1
ATOM 650 N N . ILE A 1 82 ? -8.479 -7.532 -5.089 1.00 97.81 82 ILE A N 1
ATOM 651 C CA . ILE A 1 82 ? -7.380 -7.618 -6.047 1.00 97.81 82 ILE A CA 1
ATOM 652 C C . ILE A 1 82 ? -7.724 -6.897 -7.342 1.00 97.81 82 ILE A C 1
ATOM 654 O O . ILE A 1 82 ? -8.889 -6.630 -7.643 1.00 97.81 82 ILE A O 1
ATOM 658 N N . LEU A 1 83 ? -6.688 -6.628 -8.134 1.00 96.94 83 LEU A N 1
ATOM 659 C CA . LEU A 1 83 ? -6.812 -6.199 -9.519 1.00 96.94 83 LEU A CA 1
ATOM 660 C C . LEU A 1 83 ? -6.362 -7.338 -10.442 1.00 96.94 83 LEU A C 1
ATOM 662 O O . LEU A 1 83 ? -5.172 -7.514 -10.706 1.00 96.94 83 LEU A O 1
ATOM 666 N N . LEU A 1 84 ? -7.314 -8.153 -10.890 1.00 95.19 84 LEU A N 1
ATOM 667 C CA . LEU A 1 84 ? -7.028 -9.406 -11.587 1.00 95.19 84 LEU A CA 1
ATOM 668 C C . LEU A 1 84 ? -6.352 -9.168 -12.949 1.00 95.19 84 LEU A C 1
ATOM 670 O O . LEU A 1 84 ? -6.835 -8.386 -13.762 1.00 95.19 84 LEU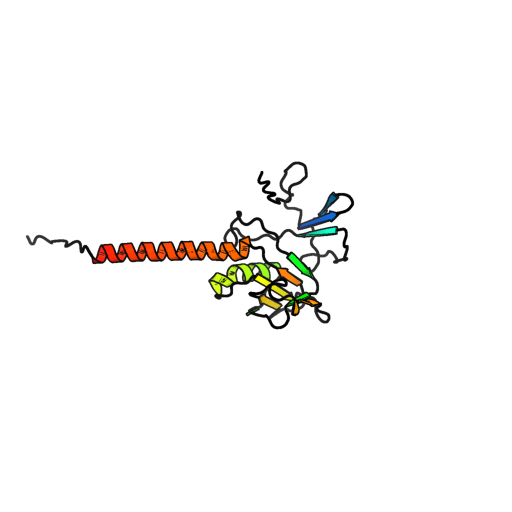 A O 1
ATOM 674 N N . GLY A 1 85 ? -5.252 -9.882 -13.216 1.00 92.62 85 GLY A N 1
ATOM 675 C CA . GLY A 1 85 ? -4.599 -9.904 -14.534 1.00 92.62 85 GLY A CA 1
ATOM 676 C C . GLY A 1 85 ? -3.840 -8.628 -14.925 1.00 92.62 85 GLY A C 1
ATOM 677 O O . GLY A 1 85 ? -3.510 -8.456 -16.096 1.00 92.62 85 GLY A O 1
ATOM 678 N N . HIS A 1 86 ? -3.563 -7.734 -13.972 1.00 93.62 86 HIS A N 1
ATOM 679 C CA . HIS A 1 86 ? -2.938 -6.430 -14.236 1.00 93.62 86 HIS A CA 1
ATOM 680 C C . HIS A 1 86 ? -1.599 -6.196 -13.525 1.00 93.62 86 HIS A C 1
ATOM 682 O O . HIS A 1 86 ? -1.101 -5.068 -13.519 1.00 93.62 86 HIS A O 1
ATOM 688 N N . ALA A 1 87 ? -0.996 -7.269 -13.001 1.00 95.06 87 ALA A N 1
ATOM 689 C CA . ALA A 1 87 ? 0.336 -7.243 -12.413 1.00 95.06 87 ALA A CA 1
ATOM 690 C C . ALA A 1 87 ? 1.357 -6.702 -13.423 1.00 95.06 87 ALA A C 1
ATOM 692 O O . ALA A 1 87 ? 1.525 -7.255 -14.509 1.00 95.06 87 ALA A O 1
ATOM 693 N N . SER A 1 88 ? 2.015 -5.602 -13.064 1.00 96.50 88 SER A N 1
ATOM 694 C CA . SER A 1 88 ? 3.100 -5.015 -13.859 1.00 96.50 88 SER A CA 1
ATOM 695 C C . SER A 1 88 ? 4.451 -5.561 -13.410 1.00 96.50 88 SER A C 1
ATOM 697 O O . SER A 1 88 ? 5.313 -5.836 -14.237 1.00 96.50 88 SER A O 1
ATOM 699 N N . GLU A 1 89 ? 4.607 -5.768 -12.104 1.00 96.31 89 GLU A N 1
ATOM 700 C CA . GLU A 1 89 ? 5.795 -6.371 -11.516 1.00 96.31 89 GLU A CA 1
ATOM 701 C C . GLU A 1 89 ? 5.444 -7.110 -10.221 1.00 96.31 89 GLU A C 1
ATOM 703 O O . GLU A 1 89 ? 4.464 -6.772 -9.555 1.00 96.31 89 GLU A O 1
ATOM 708 N N . VAL A 1 90 ? 6.244 -8.116 -9.863 1.00 97.38 90 VAL A N 1
ATOM 709 C CA . VAL A 1 90 ? 6.104 -8.873 -8.617 1.00 97.38 90 VAL A CA 1
ATOM 710 C C . VAL A 1 90 ? 7.454 -8.936 -7.915 1.00 97.38 90 VAL A C 1
ATOM 712 O O . VAL A 1 90 ? 8.438 -9.404 -8.488 1.00 97.38 90 VAL A O 1
ATOM 715 N N . ILE A 1 91 ? 7.492 -8.478 -6.667 1.00 97.69 91 ILE A N 1
ATOM 716 C CA . ILE A 1 91 ? 8.692 -8.415 -5.832 1.00 97.69 91 ILE A CA 1
ATOM 717 C C . ILE A 1 91 ? 8.430 -9.039 -4.456 1.00 97.69 91 ILE A C 1
ATOM 719 O O . ILE A 1 91 ? 7.295 -9.363 -4.099 1.00 97.69 91 ILE A O 1
ATOM 723 N N . SER A 1 92 ? 9.501 -9.226 -3.686 1.00 98.12 92 SER A N 1
ATOM 724 C CA . SER A 1 92 ? 9.427 -9.693 -2.298 1.00 98.12 92 SER A CA 1
ATOM 725 C C . SER A 1 92 ? 9.764 -8.546 -1.354 1.00 98.12 92 SER A C 1
ATOM 727 O O . SER A 1 92 ? 10.765 -7.866 -1.570 1.00 98.12 92 SER A O 1
ATOM 729 N N . VAL A 1 93 ? 8.949 -8.348 -0.323 1.00 97.12 93 VAL A N 1
ATOM 730 C CA . VAL A 1 93 ? 9.124 -7.308 0.705 1.00 97.12 93 VAL A CA 1
ATOM 731 C C . VAL A 1 93 ? 8.767 -7.862 2.082 1.00 97.12 93 VAL A C 1
ATOM 733 O O . VAL A 1 93 ? 8.037 -8.848 2.192 1.00 97.12 93 VAL A O 1
ATOM 736 N N . ALA A 1 94 ? 9.250 -7.226 3.145 1.00 93.38 94 ALA A N 1
ATOM 737 C CA . ALA A 1 94 ? 8.972 -7.643 4.515 1.00 93.38 94 ALA A CA 1
ATOM 738 C C . ALA A 1 94 ? 7.646 -7.089 5.066 1.00 93.38 94 ALA A C 1
ATOM 740 O O . ALA A 1 94 ? 7.157 -7.584 6.081 1.00 93.38 94 ALA A O 1
ATOM 741 N N . SER A 1 95 ? 7.072 -6.044 4.455 1.00 92.12 95 SER A N 1
ATOM 742 C CA . SER A 1 95 ? 5.839 -5.412 4.948 1.00 92.12 95 SER A CA 1
ATOM 743 C C . SER A 1 95 ? 5.031 -4.689 3.866 1.00 92.12 95 SER A C 1
ATOM 745 O O . SER A 1 95 ? 5.566 -4.308 2.824 1.00 92.12 95 SER A O 1
ATOM 747 N N . GLU A 1 96 ? 3.755 -4.406 4.160 1.00 93.50 96 GLU A N 1
ATOM 748 C CA . GLU A 1 96 ? 2.878 -3.596 3.298 1.00 93.50 96 GLU A CA 1
ATOM 749 C C . GLU A 1 96 ? 3.474 -2.202 3.058 1.00 93.50 96 GLU A C 1
ATOM 751 O O . GLU A 1 96 ? 3.529 -1.728 1.925 1.00 93.50 96 GLU A O 1
ATOM 756 N N . ASN A 1 97 ? 3.997 -1.574 4.115 1.00 91.25 97 ASN A N 1
ATOM 757 C CA . ASN A 1 97 ? 4.637 -0.262 4.027 1.00 91.25 97 ASN A CA 1
ATOM 758 C C . ASN A 1 97 ? 5.848 -0.281 3.087 1.00 91.25 97 ASN A C 1
ATOM 760 O O . ASN A 1 97 ? 6.047 0.656 2.316 1.00 91.25 97 ASN A O 1
ATOM 764 N N . GLU A 1 98 ? 6.642 -1.352 3.119 1.00 93.62 98 GLU A N 1
ATOM 765 C CA . GLU A 1 98 ? 7.754 -1.541 2.187 1.00 93.62 98 GLU A CA 1
ATOM 766 C C . GLU A 1 98 ? 7.261 -1.758 0.751 1.00 93.62 98 GLU A C 1
ATOM 768 O O . GLU A 1 98 ? 7.822 -1.169 -0.168 1.00 93.62 98 GLU A O 1
ATOM 773 N N . CYS A 1 99 ? 6.158 -2.487 0.549 1.00 96.19 99 CYS A N 1
ATOM 774 C CA . CYS A 1 99 ? 5.519 -2.598 -0.767 1.00 96.19 99 CYS A CA 1
ATOM 775 C C . CYS A 1 99 ? 5.099 -1.222 -1.318 1.00 96.19 99 CYS A C 1
ATOM 777 O O . CYS A 1 99 ? 5.351 -0.909 -2.484 1.00 96.19 99 CYS A O 1
ATOM 779 N N . VAL A 1 100 ? 4.513 -0.362 -0.472 1.00 94.19 100 VAL A N 1
ATOM 780 C CA . VAL A 1 100 ? 4.161 1.021 -0.842 1.00 94.19 100 VAL A CA 1
ATOM 781 C C . VAL A 1 100 ? 5.418 1.812 -1.209 1.00 94.19 100 VAL A C 1
ATOM 783 O O . VAL A 1 100 ? 5.450 2.455 -2.256 1.00 94.19 100 VAL A O 1
ATOM 786 N N . LEU A 1 101 ? 6.472 1.739 -0.392 1.00 92.75 101 LEU A N 1
ATOM 787 C CA . LEU A 1 101 ? 7.751 2.411 -0.652 1.00 92.75 101 LEU A CA 1
ATOM 788 C C . LEU A 1 101 ? 8.371 1.969 -1.985 1.00 92.75 101 LEU A C 1
ATOM 790 O O . LEU A 1 101 ? 8.850 2.811 -2.748 1.00 92.75 101 LEU A O 1
ATOM 794 N N . GLU A 1 102 ? 8.341 0.673 -2.285 1.00 94.75 102 GLU A N 1
ATOM 795 C CA . GLU A 1 102 ? 8.844 0.133 -3.547 1.00 94.75 102 GLU A CA 1
ATOM 796 C C . GLU A 1 102 ? 8.004 0.582 -4.742 1.00 94.75 102 GLU A C 1
ATOM 798 O O . GLU A 1 102 ? 8.577 0.933 -5.770 1.00 94.75 102 GLU A O 1
ATOM 803 N N . CYS A 1 103 ? 6.679 0.678 -4.601 1.00 95.31 103 CYS A N 1
ATOM 804 C CA . CYS A 1 103 ? 5.800 1.242 -5.629 1.00 95.31 103 CYS A CA 1
ATOM 805 C C . CYS A 1 103 ? 6.149 2.707 -5.940 1.00 95.31 103 CYS A C 1
ATOM 807 O O . CYS A 1 103 ? 6.273 3.073 -7.108 1.00 95.31 103 CYS A O 1
ATOM 809 N N . ILE A 1 104 ? 6.406 3.537 -4.921 1.00 92.25 104 ILE A N 1
ATOM 810 C CA . ILE A 1 104 ? 6.795 4.946 -5.120 1.00 92.25 104 ILE A CA 1
ATOM 811 C C . ILE A 1 104 ? 8.114 5.047 -5.901 1.00 92.25 104 ILE A C 1
ATOM 813 O O . ILE A 1 104 ? 8.243 5.856 -6.821 1.00 92.25 104 ILE A O 1
ATOM 817 N N . LYS A 1 105 ? 9.088 4.193 -5.570 1.00 92.00 105 LYS A N 1
ATOM 818 C CA . LYS A 1 105 ? 10.401 4.152 -6.233 1.00 92.00 105 LYS A CA 1
ATOM 819 C C . LYS A 1 105 ? 10.377 3.454 -7.592 1.00 92.00 105 LYS A C 1
ATOM 821 O O . LYS A 1 105 ? 11.307 3.629 -8.377 1.00 92.00 105 LYS A O 1
ATOM 826 N N . ALA A 1 106 ? 9.356 2.651 -7.885 1.00 93.00 106 ALA A N 1
ATOM 827 C CA . ALA A 1 106 ? 9.319 1.790 -9.064 1.00 93.00 106 ALA A CA 1
ATOM 828 C C . ALA A 1 106 ? 9.450 2.576 -10.372 1.00 93.00 106 ALA A C 1
ATOM 830 O O . ALA A 1 106 ? 10.066 2.090 -11.322 1.00 93.00 106 ALA A O 1
ATOM 831 N N . LYS A 1 107 ? 8.955 3.820 -10.403 1.00 88.62 107 LYS A N 1
ATOM 832 C CA . LYS A 1 107 ? 9.071 4.665 -11.590 1.00 88.62 107 LYS A CA 1
ATOM 833 C C . LYS A 1 107 ? 10.534 4.916 -11.956 1.00 88.62 107 LYS A C 1
ATOM 835 O O . LYS A 1 107 ? 10.919 4.702 -13.099 1.00 88.62 107 LYS A O 1
ATOM 840 N N . THR A 1 108 ? 11.351 5.316 -10.987 1.00 86.56 108 THR A N 1
ATOM 841 C CA . THR A 1 108 ? 12.759 5.662 -11.220 1.00 86.56 108 THR A CA 1
ATOM 842 C C . THR A 1 108 ? 13.658 4.432 -11.270 1.00 86.56 108 THR A C 1
ATOM 844 O O . THR A 1 108 ? 14.583 4.383 -12.072 1.00 86.56 108 THR A O 1
ATOM 847 N N . MET A 1 109 ? 13.383 3.427 -10.438 1.00 89.19 109 MET A N 1
ATOM 848 C CA . MET A 1 109 ? 14.236 2.243 -10.308 1.00 89.19 109 MET A CA 1
ATOM 849 C C . MET A 1 109 ? 13.971 1.185 -11.381 1.00 89.19 109 MET A C 1
ATOM 851 O O . MET A 1 109 ? 14.860 0.393 -11.684 1.00 89.19 109 MET A O 1
ATOM 855 N N . ARG A 1 110 ? 12.744 1.129 -11.916 1.00 88.69 110 ARG A N 1
ATOM 856 C CA . ARG A 1 110 ? 12.264 0.007 -12.740 1.00 88.69 110 ARG A CA 1
ATOM 857 C C . ARG A 1 110 ? 11.464 0.430 -13.973 1.00 88.69 110 ARG A C 1
ATOM 859 O O . ARG A 1 110 ? 10.987 -0.428 -14.704 1.00 88.69 110 ARG A O 1
ATOM 866 N N . ALA A 1 111 ? 11.306 1.735 -14.210 1.00 90.62 111 ALA A N 1
ATOM 867 C CA . ALA A 1 111 ? 10.448 2.284 -15.264 1.00 90.62 111 ALA A CA 1
ATOM 868 C C . ALA A 1 111 ? 8.974 1.829 -15.169 1.00 90.62 111 ALA A C 1
ATOM 870 O O . ALA A 1 111 ? 8.256 1.808 -16.169 1.00 90.62 111 ALA A O 1
ATOM 871 N N . VAL A 1 112 ? 8.504 1.498 -13.960 1.00 92.19 112 VAL A N 1
ATOM 872 C CA . VAL A 1 112 ? 7.111 1.114 -13.693 1.00 92.19 112 VAL A CA 1
ATOM 873 C C . VAL A 1 112 ? 6.401 2.285 -13.007 1.00 92.19 112 VAL A C 1
ATOM 875 O O . VAL A 1 112 ? 6.653 2.533 -11.826 1.00 92.19 112 VAL A O 1
ATOM 878 N N . PRO A 1 113 ? 5.509 3.026 -13.694 1.00 92.31 113 PRO A N 1
ATOM 879 C CA . PRO A 1 113 ? 4.712 4.082 -13.072 1.00 92.31 113 PRO A CA 1
ATOM 880 C C . PRO A 1 113 ? 3.624 3.451 -12.193 1.00 92.31 113 PRO A C 1
ATOM 882 O O . PRO A 1 113 ? 2.479 3.292 -12.603 1.00 92.31 113 PRO A O 1
ATOM 885 N N . CYS A 1 114 ? 4.006 3.004 -11.000 1.00 95.44 114 CYS A N 1
ATOM 886 C CA . CYS A 1 114 ? 3.125 2.269 -10.105 1.00 95.44 114 CYS A CA 1
ATOM 887 C C . CYS A 1 114 ? 2.061 3.196 -9.487 1.00 95.44 114 CYS A C 1
ATOM 889 O O . CYS A 1 114 ? 2.367 4.267 -8.964 1.00 95.44 114 CYS A O 1
ATOM 891 N N . HIS A 1 115 ? 0.800 2.769 -9.560 1.00 95.81 115 HIS A N 1
ATOM 892 C CA . HIS A 1 115 ? -0.381 3.492 -9.079 1.00 95.81 115 HIS A CA 1
ATOM 893 C C . HIS A 1 115 ? -1.150 2.724 -7.994 1.00 95.81 115 HIS A C 1
ATOM 895 O O . HIS A 1 115 ? -1.913 3.323 -7.234 1.00 95.81 115 HIS A O 1
ATOM 901 N N . SER A 1 116 ? -0.975 1.405 -7.911 1.00 97.25 116 SER A N 1
ATOM 902 C CA . SER A 1 116 ? -1.543 0.587 -6.840 1.00 97.25 116 SER A CA 1
ATOM 903 C C . SER A 1 116 ? -0.703 -0.656 -6.573 1.00 97.25 116 SER A C 1
ATOM 905 O O . SER A 1 116 ? 0.030 -1.125 -7.446 1.00 97.25 116 SER A O 1
ATOM 907 N N . ILE A 1 117 ? -0.835 -1.203 -5.369 1.00 97.75 117 ILE A N 1
ATOM 908 C CA . ILE A 1 117 ? -0.181 -2.444 -4.959 1.00 97.75 117 ILE A CA 1
ATOM 909 C C . ILE A 1 117 ? -1.190 -3.487 -4.488 1.00 97.75 117 ILE A C 1
ATOM 911 O O . ILE A 1 117 ? -2.288 -3.146 -4.043 1.00 97.75 117 ILE A O 1
ATOM 915 N N . LEU A 1 118 ? -0.775 -4.750 -4.542 1.00 98.00 118 LEU A N 1
ATOM 916 C CA . LEU A 1 118 ? -1.352 -5.841 -3.761 1.00 98.00 118 LEU A CA 1
ATOM 917 C C . LEU A 1 118 ? -0.265 -6.387 -2.840 1.00 98.00 118 LEU A C 1
ATOM 919 O O . LEU A 1 118 ? 0.822 -6.708 -3.321 1.00 98.00 118 LEU A O 1
ATOM 923 N N . HIS A 1 119 ? -0.556 -6.517 -1.550 1.00 97.50 119 HIS A N 1
ATOM 924 C CA . HIS A 1 119 ? 0.358 -7.121 -0.586 1.00 97.50 119 HIS A CA 1
ATOM 925 C C . HIS A 1 119 ? -0.278 -8.351 0.068 1.00 97.50 119 HIS A C 1
ATOM 927 O O . HIS A 1 119 ? -1.375 -8.264 0.620 1.00 97.50 119 HIS A O 1
ATOM 933 N N . TYR A 1 120 ? 0.419 -9.485 0.008 1.00 97.06 120 TYR A N 1
ATOM 934 C CA . TYR A 1 120 ? 0.002 -10.768 0.571 1.00 97.06 120 TYR A CA 1
ATOM 935 C C . TYR A 1 120 ? 0.835 -11.086 1.824 1.00 97.06 120 TYR A C 1
ATOM 937 O O . TYR A 1 120 ? 1.875 -11.738 1.719 1.00 97.06 120 TYR A O 1
ATOM 945 N N . PRO A 1 121 ? 0.412 -10.648 3.024 1.00 94.25 121 PRO A N 1
ATOM 946 C CA . PRO A 1 121 ? 1.250 -10.691 4.225 1.00 94.25 121 PRO A CA 1
ATOM 947 C C . PRO A 1 121 ? 1.615 -12.105 4.696 1.00 94.25 121 PRO A C 1
ATOM 949 O O . PRO A 1 121 ? 2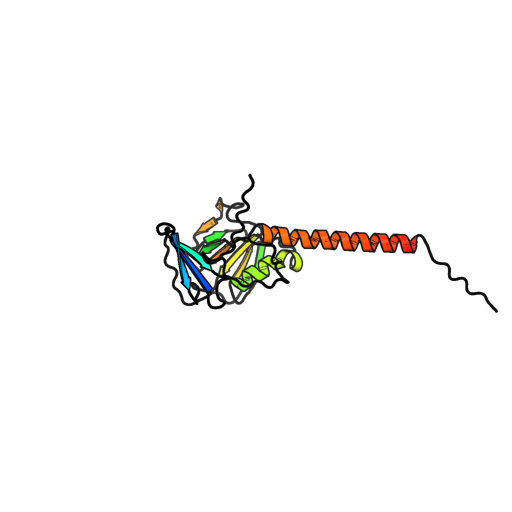.611 -12.275 5.390 1.00 94.25 121 PRO A O 1
ATOM 952 N N . ASP A 1 122 ? 0.832 -13.118 4.318 1.00 94.81 122 ASP A N 1
ATOM 953 C CA . ASP A 1 122 ? 1.069 -14.508 4.723 1.00 94.81 122 ASP A CA 1
ATOM 954 C C . ASP A 1 122 ? 2.159 -15.201 3.864 1.00 94.81 122 ASP A C 1
ATOM 956 O O . ASP A 1 122 ? 2.545 -16.335 4.149 1.00 94.81 122 ASP A O 1
ATOM 960 N N . PHE A 1 123 ? 2.681 -14.534 2.823 1.00 96.06 123 PHE A N 1
ATOM 961 C CA . PHE A 1 123 ? 3.720 -15.062 1.934 1.00 96.06 123 PHE A CA 1
ATOM 962 C C . PHE A 1 123 ? 5.061 -14.362 2.171 1.00 96.06 123 PHE A C 1
ATOM 964 O O . PHE A 1 123 ? 5.139 -13.138 2.238 1.00 96.06 123 PHE A O 1
ATOM 971 N N . ALA A 1 124 ? 6.137 -15.150 2.250 1.00 94.38 124 ALA A N 1
ATOM 972 C CA . ALA A 1 124 ? 7.491 -14.643 2.497 1.00 94.38 124 ALA A CA 1
ATOM 973 C C . ALA A 1 124 ? 8.220 -14.153 1.230 1.00 94.38 124 ALA A C 1
ATOM 975 O O . ALA A 1 124 ? 9.240 -13.474 1.326 1.00 94.38 124 ALA A O 1
ATOM 976 N N . SER A 1 125 ? 7.738 -14.521 0.043 1.00 97.31 125 SER A N 1
ATOM 977 C CA . SER A 1 125 ? 8.321 -14.126 -1.239 1.00 97.31 125 SER A CA 1
ATOM 978 C C . SER A 1 125 ? 7.236 -13.906 -2.283 1.00 97.31 125 SER A C 1
ATOM 980 O O . SER A 1 125 ? 6.137 -14.449 -2.166 1.00 97.31 125 SER A O 1
ATOM 982 N N . LEU A 1 126 ? 7.552 -13.090 -3.295 1.00 97.06 126 LEU A N 1
ATOM 983 C CA . LEU A 1 126 ? 6.636 -12.696 -4.375 1.00 97.06 126 LEU A CA 1
ATOM 984 C C . LEU A 1 126 ? 5.284 -12.191 -3.839 1.00 97.06 126 LEU A C 1
ATOM 986 O O . LEU A 1 126 ? 4.225 -12.443 -4.409 1.00 97.06 126 LEU A O 1
ATOM 990 N N . ASN A 1 127 ? 5.343 -11.495 -2.707 1.00 97.56 127 ASN A N 1
ATOM 991 C CA . ASN A 1 127 ? 4.203 -11.099 -1.893 1.00 97.56 127 ASN A CA 1
ATOM 992 C C . ASN A 1 127 ? 3.767 -9.648 -2.130 1.00 97.56 127 ASN A C 1
ATOM 994 O O . ASN A 1 127 ? 2.781 -9.211 -1.544 1.00 97.56 127 ASN A O 1
ATOM 998 N N . CYS A 1 128 ? 4.476 -8.905 -2.979 1.00 98.31 128 CYS A N 1
ATOM 999 C CA . CYS A 1 128 ? 4.159 -7.531 -3.340 1.00 98.31 128 CYS A CA 1
ATOM 1000 C C . CYS A 1 128 ? 4.024 -7.412 -4.859 1.00 98.31 128 CYS A C 1
ATOM 1002 O O . CYS A 1 128 ? 4.986 -7.605 -5.603 1.00 98.31 128 CYS A O 1
ATOM 1004 N N . ILE A 1 129 ? 2.815 -7.102 -5.319 1.00 98.38 129 ILE A N 1
ATOM 1005 C CA . ILE A 1 129 ? 2.491 -6.915 -6.733 1.00 98.38 129 ILE A CA 1
ATOM 1006 C C . ILE A 1 129 ? 2.313 -5.426 -6.991 1.00 98.38 129 ILE A C 1
ATOM 1008 O O . ILE A 1 129 ? 1.470 -4.787 -6.364 1.00 98.38 129 ILE A O 1
ATOM 1012 N N . LEU A 1 130 ? 3.069 -4.891 -7.943 1.00 97.88 130 LEU A N 1
ATOM 1013 C CA . LEU A 1 130 ? 2.999 -3.502 -8.381 1.00 97.88 130 LEU A CA 1
ATOM 1014 C C . LEU A 1 130 ? 2.120 -3.402 -9.631 1.00 97.88 130 LEU A C 1
ATOM 1016 O O . LEU A 1 130 ? 2.283 -4.182 -10.574 1.00 97.88 130 LEU A O 1
ATOM 1020 N N . ASN A 1 131 ? 1.212 -2.427 -9.670 1.00 97.50 131 ASN A N 1
ATOM 1021 C CA . ASN A 1 131 ? 0.316 -2.210 -10.803 1.00 97.50 131 ASN A CA 1
ATOM 1022 C C . ASN A 1 131 ? 0.389 -0.762 -11.289 1.00 97.50 131 ASN A C 1
ATOM 1024 O O . ASN A 1 131 ? 0.300 0.181 -10.504 1.00 97.50 131 ASN A O 1
ATOM 1028 N N . VAL A 1 132 ? 0.431 -0.578 -12.609 1.00 96.25 132 VAL A N 1
ATOM 1029 C CA . VAL A 1 132 ? 0.246 0.736 -13.262 1.00 96.25 132 VAL A CA 1
ATOM 1030 C C . VAL A 1 132 ? -1.229 1.158 -13.362 1.00 96.25 132 VAL A C 1
ATOM 1032 O O . VAL A 1 132 ? -1.565 2.210 -13.904 1.00 96.25 132 VAL A O 1
ATOM 1035 N N . HIS A 1 133 ? -2.146 0.319 -12.885 1.00 96.19 133 HIS A N 1
ATOM 1036 C CA . HIS A 1 133 ? -3.585 0.549 -12.932 1.00 96.19 133 HIS A CA 1
ATOM 1037 C C . HIS A 1 133 ? -4.169 0.696 -11.527 1.00 96.19 133 HIS A C 1
ATOM 1039 O O . HIS A 1 133 ? -3.523 0.383 -10.531 1.00 96.19 133 HIS A O 1
ATOM 1045 N N . THR A 1 134 ? -5.406 1.175 -11.455 1.00 96.00 134 THR A N 1
ATOM 1046 C CA . THR A 1 134 ? -6.171 1.335 -10.217 1.00 96.00 134 THR A CA 1
ATOM 1047 C C . THR A 1 134 ? -7.544 0.695 -10.381 1.00 96.00 134 THR A C 1
ATOM 1049 O O . THR A 1 134 ? -7.981 0.394 -11.499 1.00 96.00 134 THR A O 1
ATOM 1052 N N . ARG A 1 135 ? -8.292 0.567 -9.282 1.00 96.00 135 ARG A N 1
ATOM 1053 C CA . ARG A 1 135 ? -9.698 0.135 -9.300 1.00 96.00 135 ARG A CA 1
ATOM 1054 C C . ARG A 1 135 ? -10.585 1.022 -10.179 1.00 96.00 135 ARG A C 1
ATOM 1056 O O . ARG A 1 135 ? -11.667 0.611 -10.572 1.00 96.00 135 ARG A O 1
ATOM 1063 N N . HIS A 1 136 ? -10.161 2.256 -10.455 1.00 95.06 136 HIS A N 1
ATOM 1064 C CA . HIS A 1 136 ? -10.897 3.188 -11.301 1.00 95.06 136 HIS A CA 1
ATOM 1065 C C . HIS A 1 136 ? -10.594 2.977 -12.783 1.00 95.06 136 HIS A C 1
ATOM 1067 O O . HIS A 1 136 ? -11.515 2.991 -13.596 1.00 95.06 136 HIS A O 1
ATOM 1073 N N . THR A 1 137 ? -9.326 2.744 -13.138 1.00 95.81 137 THR A N 1
ATOM 1074 C CA . THR A 1 137 ? -8.921 2.537 -14.538 1.00 95.81 137 THR A CA 1
ATOM 1075 C C . THR A 1 137 ? -9.213 1.123 -15.040 1.00 95.81 137 THR A C 1
ATOM 1077 O O . THR A 1 137 ? -9.367 0.926 -16.246 1.00 95.81 137 THR A O 1
ATOM 1080 N N . LYS A 1 138 ? -9.328 0.143 -14.134 1.00 96.12 138 LYS A N 1
ATOM 1081 C CA . LYS A 1 138 ? -9.614 -1.273 -14.427 1.00 96.12 138 LYS A CA 1
ATOM 1082 C C . LYS A 1 138 ? -10.716 -1.842 -13.519 1.00 96.12 138 LYS A C 1
ATOM 1084 O O . LYS A 1 138 ? -10.583 -2.929 -12.967 1.00 96.12 138 LYS A O 1
ATOM 1089 N N . ASN A 1 139 ? -11.823 -1.112 -13.380 1.00 96.19 139 ASN A N 1
ATOM 1090 C CA . ASN A 1 139 ? -12.935 -1.459 -12.480 1.00 96.19 139 ASN A CA 1
ATOM 1091 C C . ASN A 1 139 ? -13.497 -2.881 -12.663 1.00 96.19 139 ASN A C 1
ATOM 1093 O O . ASN A 1 139 ? -13.771 -3.552 -11.677 1.00 96.19 139 ASN A O 1
ATOM 1097 N N . GLN A 1 140 ? -13.604 -3.366 -13.900 1.00 96.94 140 GLN A N 1
ATOM 1098 C CA . GLN A 1 140 ? -14.160 -4.680 -14.227 1.00 96.94 140 GLN A CA 1
ATOM 1099 C C . GLN A 1 140 ? -13.285 -5.848 -13.750 1.00 96.94 140 GLN A C 1
ATOM 1101 O O . GLN A 1 140 ? -13.744 -6.983 -13.717 1.00 96.94 140 GLN A O 1
ATOM 1106 N N . TYR A 1 141 ? -12.034 -5.565 -13.384 1.00 96.69 141 TYR A N 1
ATOM 1107 C CA . TYR A 1 141 ? -11.079 -6.536 -12.854 1.00 96.69 141 TYR A CA 1
ATOM 1108 C C . TYR A 1 141 ? -10.834 -6.356 -11.354 1.00 96.69 141 TYR A C 1
ATOM 1110 O O . TYR A 1 141 ? -10.048 -7.098 -10.768 1.00 96.69 141 TYR A O 1
ATOM 1118 N N . PHE A 1 142 ? -11.484 -5.366 -10.735 1.00 97.94 142 PHE A N 1
ATOM 1119 C CA . PHE A 1 142 ? -11.416 -5.153 -9.300 1.00 97.94 142 PHE A CA 1
ATOM 1120 C C . PHE A 1 142 ? -12.432 -6.065 -8.612 1.00 97.94 142 PHE A C 1
ATOM 1122 O O . PHE A 1 142 ? -13.633 -5.796 -8.619 1.00 97.94 142 PHE A O 1
ATOM 1129 N N . THR A 1 143 ? -11.944 -7.170 -8.056 1.00 97.25 143 THR A N 1
ATOM 1130 C CA . THR A 1 143 ? -12.768 -8.262 -7.523 1.00 97.25 143 THR A CA 1
ATOM 1131 C C . THR A 1 143 ? -12.342 -8.602 -6.097 1.00 97.25 143 THR A C 1
ATOM 1133 O O . THR A 1 143 ? -11.171 -8.405 -5.759 1.00 97.25 143 THR A O 1
ATOM 1136 N N . PRO A 1 144 ? -13.253 -9.106 -5.245 1.00 97.06 144 PRO A N 1
ATOM 1137 C CA . PRO A 1 144 ? -12.858 -9.683 -3.969 1.00 97.06 144 PRO A CA 1
ATOM 1138 C C . PRO A 1 144 ? -11.898 -10.863 -4.162 1.00 97.06 144 PRO A C 1
ATOM 1140 O O . PRO A 1 144 ? -12.055 -11.650 -5.100 1.00 97.06 144 PRO A O 1
ATOM 1143 N N . GLU A 1 145 ? -10.940 -10.986 -3.248 1.00 96.19 145 GLU A N 1
ATOM 1144 C CA . GLU A 1 145 ? -10.121 -12.187 -3.060 1.00 96.19 145 GLU A CA 1
ATOM 1145 C C . GLU A 1 145 ? -10.743 -13.040 -1.951 1.00 96.19 145 GLU A C 1
ATOM 1147 O O . GLU A 1 145 ? -11.252 -12.515 -0.960 1.00 96.19 145 GLU A O 1
ATOM 1152 N N . LEU A 1 146 ? -10.764 -14.358 -2.148 1.00 94.94 146 LEU A N 1
ATOM 1153 C CA . LEU A 1 146 ? -11.495 -15.291 -1.286 1.00 94.94 146 LEU A CA 1
ATOM 1154 C C . LEU A 1 146 ? -10.590 -16.355 -0.657 1.00 94.94 146 LEU A C 1
ATOM 1156 O O . LEU A 1 146 ? -10.971 -16.946 0.352 1.00 94.94 146 LEU A O 1
ATOM 1160 N N . ALA A 1 147 ? -9.424 -16.626 -1.247 1.00 95.12 147 ALA A N 1
ATOM 1161 C CA . ALA A 1 147 ? -8.538 -17.707 -0.829 1.00 95.12 147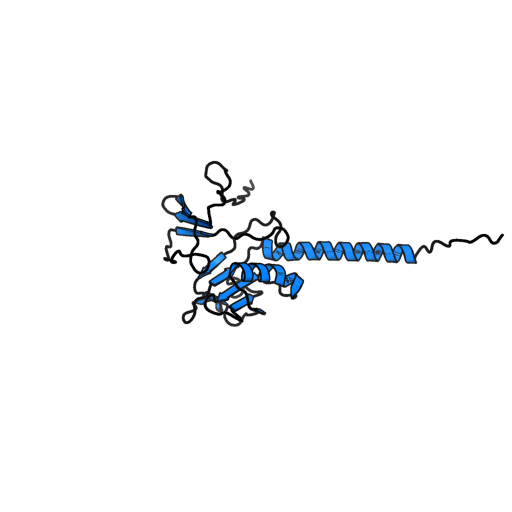 ALA A CA 1
ATOM 1162 C C . ALA A 1 147 ? -7.421 -17.229 0.104 1.00 95.12 147 ALA A C 1
ATOM 1164 O O . ALA A 1 147 ? -7.061 -17.935 1.047 1.00 95.12 147 ALA A O 1
ATOM 1165 N N . TYR A 1 148 ? -6.880 -16.037 -0.144 1.00 94.94 148 TYR A N 1
ATOM 1166 C CA . TYR A 1 148 ? -5.698 -15.536 0.552 1.00 94.94 148 TYR A CA 1
ATOM 1167 C C . TYR A 1 148 ? -5.955 -14.174 1.182 1.00 94.94 148 TYR A C 1
ATOM 1169 O O . TYR A 1 148 ? -6.749 -13.381 0.689 1.00 94.94 148 TYR A O 1
ATOM 1177 N N . LYS A 1 149 ? -5.263 -13.874 2.284 1.00 93.00 149 LYS A N 1
ATOM 1178 C CA . LYS A 1 149 ? -5.261 -12.511 2.815 1.00 93.00 149 LYS A CA 1
ATOM 1179 C C . LYS A 1 149 ? -4.477 -11.612 1.877 1.00 93.00 149 LYS A C 1
ATOM 1181 O O . LYS A 1 149 ? -3.326 -11.905 1.557 1.00 93.00 149 LYS A O 1
ATOM 1186 N N . VAL A 1 150 ? -5.104 -10.514 1.483 1.00 95.38 150 VAL A N 1
ATOM 1187 C CA . VAL A 1 150 ? -4.500 -9.511 0.617 1.00 95.38 150 VAL A CA 1
ATOM 1188 C C . VAL A 1 150 ? -5.018 -8.127 0.965 1.00 95.38 150 VAL A C 1
ATOM 1190 O O . VAL A 1 150 ? -6.197 -7.943 1.288 1.00 95.38 150 VAL A O 1
ATOM 1193 N N . ASP A 1 151 ? -4.127 -7.154 0.861 1.00 94.62 151 ASP A N 1
ATOM 1194 C CA . ASP A 1 151 ? -4.455 -5.742 0.929 1.00 94.62 151 ASP A CA 1
ATOM 1195 C C . ASP A 1 151 ? -4.181 -5.078 -0.421 1.00 94.62 151 ASP A C 1
ATOM 1197 O O . ASP A 1 151 ? -3.060 -5.117 -0.933 1.00 94.62 151 ASP A O 1
ATOM 1201 N N . TYR A 1 152 ? -5.215 -4.460 -1.000 1.00 97.06 152 TYR A N 1
ATOM 1202 C CA . TYR A 1 152 ? -5.060 -3.536 -2.119 1.00 97.06 152 TYR A CA 1
ATOM 1203 C C . TYR A 1 152 ? -4.835 -2.130 -1.573 1.00 97.06 152 TYR A C 1
ATOM 1205 O O . TYR A 1 152 ? -5.638 -1.642 -0.772 1.00 97.06 152 TYR A O 1
ATOM 1213 N N . VAL A 1 153 ? -3.789 -1.450 -2.037 1.00 96.12 153 VAL A N 1
ATOM 1214 C CA . VAL A 1 153 ? -3.524 -0.052 -1.677 1.00 96.12 153 VAL A CA 1
ATOM 1215 C C . VAL A 1 153 ? -3.370 0.780 -2.940 1.00 96.12 153 VAL A C 1
ATOM 1217 O O . VAL A 1 153 ? -2.535 0.497 -3.795 1.00 96.12 153 VAL A O 1
ATOM 1220 N N . GLU A 1 154 ? -4.180 1.827 -3.049 1.00 95.75 154 GLU A N 1
ATOM 1221 C CA . GLU A 1 154 ? -4.109 2.810 -4.127 1.00 95.75 154 GLU A CA 1
ATOM 1222 C C . GLU A 1 154 ? -3.312 4.035 -3.686 1.00 95.75 154 GLU A C 1
ATOM 1224 O O . GLU A 1 154 ? -3.539 4.569 -2.593 1.00 95.75 154 GLU A O 1
ATOM 1229 N N . LEU A 1 155 ? -2.382 4.472 -4.536 1.00 92.44 155 LEU A N 1
ATOM 1230 C CA . LEU A 1 155 ? -1.526 5.620 -4.268 1.00 92.44 155 LEU A CA 1
ATOM 1231 C C . LEU A 1 155 ? -2.231 6.928 -4.625 1.00 92.44 155 LEU A C 1
ATOM 1233 O O . LEU A 1 155 ? -2.952 7.018 -5.619 1.00 92.44 155 LEU A O 1
ATOM 1237 N N . GLY A 1 156 ? -1.957 7.958 -3.825 1.00 87.06 156 GLY A N 1
ATOM 1238 C CA . GLY A 1 156 ? -2.434 9.309 -4.077 1.00 87.06 156 GLY A CA 1
ATOM 1239 C C . GLY A 1 156 ? -1.920 9.889 -5.401 1.00 87.06 156 GLY A C 1
ATOM 1240 O O . GLY A 1 156 ? -0.831 9.576 -5.896 1.00 87.06 156 GLY A O 1
ATOM 1241 N N . SER A 1 157 ? -2.698 10.804 -5.959 1.00 81.81 157 SER A N 1
ATOM 1242 C CA . SER A 1 157 ? -2.372 11.568 -7.161 1.00 81.81 157 SER A CA 1
ATOM 1243 C C . SER A 1 157 ? -1.054 12.338 -7.031 1.00 81.81 157 SER A C 1
ATOM 1245 O O . SER A 1 157 ? -0.247 12.321 -7.966 1.00 81.81 157 SER A O 1
ATOM 1247 N N . CYS A 1 158 ? -0.769 12.942 -5.869 1.00 82.06 158 CYS A N 1
ATOM 1248 C CA . CYS A 1 158 ? 0.486 13.675 -5.682 1.00 82.06 158 CYS A CA 1
ATOM 1249 C C . CYS A 1 158 ? 1.702 12.748 -5.707 1.00 82.06 158 CYS A C 1
ATOM 1251 O O . CYS A 1 158 ? 2.753 13.160 -6.177 1.00 82.06 158 CYS A O 1
ATOM 1253 N N . VAL A 1 159 ? 1.558 11.487 -5.296 1.00 82.19 159 VAL A N 1
ATOM 1254 C CA . VAL A 1 159 ? 2.641 10.495 -5.299 1.00 82.19 159 VAL A CA 1
ATOM 1255 C C . VAL A 1 159 ? 2.999 10.107 -6.728 1.00 82.19 159 VAL A C 1
ATOM 1257 O O . VAL A 1 159 ? 4.154 10.166 -7.148 1.00 82.19 159 VAL A O 1
ATOM 1260 N N . THR A 1 160 ? 1.968 9.791 -7.505 1.00 74.12 160 THR A N 1
ATOM 1261 C CA . THR A 1 160 ? 2.102 9.368 -8.904 1.00 74.12 160 THR A CA 1
ATOM 1262 C C . THR A 1 160 ? 2.572 10.513 -9.813 1.00 74.12 160 THR A C 1
ATOM 1264 O O . THR A 1 160 ? 3.254 10.277 -10.810 1.00 74.12 160 THR A O 1
ATOM 1267 N N . THR A 1 161 ? 2.290 11.764 -9.427 1.00 69.06 161 THR A N 1
ATOM 1268 C CA . THR A 1 161 ? 2.723 12.977 -10.142 1.00 69.06 161 THR A CA 1
ATOM 1269 C C . THR A 1 161 ? 4.080 13.507 -9.662 1.00 69.06 161 THR A C 1
ATOM 1271 O O . THR A 1 161 ? 4.857 13.999 -10.475 1.00 69.06 161 THR A O 1
ATOM 1274 N N . ALA A 1 162 ? 4.428 13.394 -8.375 1.00 57.03 162 ALA A N 1
ATOM 1275 C CA . ALA A 1 162 ? 5.717 13.850 -7.836 1.00 57.03 162 ALA A CA 1
ATOM 1276 C C . ALA A 1 162 ? 6.893 13.082 -8.452 1.00 57.03 162 ALA A C 1
ATOM 1278 O O . ALA A 1 162 ? 7.909 13.685 -8.799 1.00 57.03 162 ALA A O 1
ATOM 1279 N N . ALA A 1 163 ? 6.709 11.788 -8.722 1.00 52.66 163 ALA A N 1
ATOM 1280 C CA . ALA A 1 163 ? 7.663 10.998 -9.494 1.00 52.66 163 ALA A CA 1
ATOM 1281 C C . ALA A 1 163 ? 7.832 11.505 -10.950 1.00 52.66 163 ALA A C 1
ATOM 1283 O O . ALA A 1 163 ? 8.802 11.169 -11.625 1.00 52.66 163 ALA A O 1
ATOM 1284 N N . ALA A 1 164 ? 6.908 12.319 -11.476 1.00 48.75 164 ALA A N 1
ATOM 1285 C CA . ALA A 1 164 ? 7.045 13.003 -12.767 1.00 48.75 164 ALA A CA 1
ATOM 1286 C C . ALA A 1 164 ? 7.750 14.364 -12.674 1.00 48.75 164 ALA A C 1
ATOM 1288 O O . ALA A 1 164 ? 8.427 14.755 -13.622 1.00 48.75 164 ALA A O 1
ATOM 1289 N N . VAL A 1 165 ? 7.657 15.065 -11.541 1.00 52.25 165 VAL A N 1
ATOM 1290 C CA . VAL A 1 165 ? 8.331 16.361 -11.346 1.00 52.25 165 VAL A CA 1
ATOM 1291 C C . VAL A 1 165 ? 9.853 16.194 -11.247 1.00 52.25 165 VAL A C 1
ATOM 1293 O O . VAL A 1 165 ? 10.587 17.000 -11.821 1.00 52.25 165 VAL A O 1
ATOM 1296 N N . ASP A 1 166 ? 10.330 15.127 -10.597 1.00 53.50 166 ASP A N 1
ATOM 1297 C CA . ASP A 1 166 ? 11.768 14.830 -10.490 1.00 53.50 166 ASP A CA 1
ATOM 1298 C C . ASP A 1 166 ? 12.404 14.524 -11.863 1.00 53.50 166 ASP A C 1
ATOM 1300 O O . ASP A 1 166 ? 13.495 15.001 -12.176 1.00 53.50 166 ASP A O 1
ATOM 1304 N N . GLU A 1 167 ? 11.682 13.827 -12.747 1.00 56.66 167 GLU A N 1
ATOM 1305 C CA . GLU A 1 167 ? 12.136 13.573 -14.123 1.00 56.66 167 GLU A CA 1
ATOM 1306 C C . GLU A 1 167 ? 12.204 14.849 -14.960 1.00 56.66 167 GLU A C 1
ATOM 1308 O O . GLU A 1 167 ? 13.210 15.095 -15.621 1.00 56.66 167 GLU A O 1
ATOM 1313 N N . VAL A 1 168 ? 11.185 15.711 -14.883 1.00 58.72 168 VAL A N 1
ATOM 1314 C CA . VAL A 1 168 ? 11.183 16.991 -15.608 1.00 58.72 168 VAL A CA 1
ATOM 1315 C C . VAL A 1 168 ? 12.319 17.902 -15.132 1.00 58.72 168 VAL A C 1
ATOM 1317 O O . VAL A 1 168 ? 12.899 18.625 -15.942 1.00 58.72 168 VAL A O 1
ATOM 1320 N N . SER A 1 169 ? 12.659 17.872 -13.841 1.00 61.81 169 SER A N 1
ATOM 1321 C CA . SER A 1 169 ? 13.781 18.639 -13.291 1.00 61.81 169 SER A CA 1
ATOM 1322 C C . SER A 1 169 ? 15.133 18.099 -13.778 1.00 61.81 169 SER A C 1
ATOM 1324 O O . SER A 1 169 ? 15.960 18.866 -14.278 1.00 61.81 169 SER A O 1
ATOM 1326 N N . LYS A 1 170 ? 15.323 16.772 -13.750 1.00 68.44 170 LYS A N 1
ATOM 1327 C CA . LYS A 1 170 ? 16.536 16.102 -14.251 1.00 68.44 170 LYS A CA 1
ATOM 1328 C C . LYS A 1 170 ? 16.740 16.305 -15.752 1.00 68.44 170 LYS A C 1
ATOM 1330 O O . LYS A 1 170 ? 17.845 16.636 -16.171 1.00 68.44 170 LYS A O 1
ATOM 1335 N N . SER A 1 171 ? 15.686 16.197 -16.564 1.00 69.88 171 SER A N 1
ATOM 1336 C CA . SER A 1 171 ? 15.771 16.454 -18.009 1.00 69.88 171 SER A CA 1
ATOM 1337 C C . SER A 1 171 ? 16.186 17.895 -18.320 1.00 69.88 171 SER A C 1
ATOM 1339 O O . SER A 1 171 ? 16.959 18.119 -19.247 1.00 69.88 171 SER A O 1
ATOM 1341 N N . ARG A 1 172 ? 15.727 18.877 -17.530 1.00 79.25 172 ARG A N 1
ATOM 1342 C CA . ARG A 1 172 ? 16.152 20.281 -17.682 1.00 79.25 172 ARG A CA 1
ATOM 1343 C C . ARG A 1 172 ? 17.612 20.496 -17.291 1.00 79.25 172 ARG A C 1
ATOM 1345 O O . ARG A 1 172 ? 18.279 21.287 -17.948 1.00 79.25 172 ARG A O 1
ATOM 1352 N N . GLN A 1 173 ? 18.102 19.813 -16.256 1.00 81.00 173 GLN A N 1
ATOM 1353 C CA . GLN A 1 173 ? 19.516 19.863 -15.868 1.00 81.00 173 GLN A CA 1
ATOM 1354 C C . GLN A 1 173 ? 20.423 19.254 -16.940 1.00 81.00 173 GLN A C 1
ATOM 1356 O O . GLN A 1 173 ? 21.385 19.900 -17.341 1.00 81.00 173 GLN A O 1
ATOM 1361 N N . ILE A 1 174 ? 20.072 18.078 -17.468 1.00 83.12 174 ILE A N 1
ATOM 1362 C CA . ILE A 1 174 ? 20.832 17.416 -18.542 1.00 83.12 174 ILE A CA 1
ATOM 1363 C C . ILE A 1 174 ? 20.870 18.294 -19.804 1.00 83.12 174 ILE A C 1
ATOM 1365 O O . ILE A 1 174 ? 21.918 18.449 -20.426 1.00 83.12 174 ILE A O 1
ATOM 1369 N N . GLU A 1 175 ? 19.748 18.921 -20.167 1.00 88.69 175 GLU A N 1
ATOM 1370 C CA . GLU A 1 175 ? 19.681 19.842 -21.309 1.00 88.69 175 GLU A CA 1
ATOM 1371 C C . GLU A 1 175 ? 20.507 21.123 -21.081 1.00 88.69 175 GLU A C 1
ATOM 1373 O O . GLU A 1 175 ? 21.125 21.645 -22.011 1.00 88.69 175 GLU A O 1
ATOM 1378 N N . ALA A 1 176 ? 20.546 21.634 -19.847 1.00 84.56 176 ALA A N 1
ATOM 1379 C CA . ALA A 1 176 ? 21.361 22.793 -19.494 1.00 84.56 176 ALA A CA 1
ATOM 1380 C C . ALA A 1 176 ? 22.867 22.479 -19.543 1.00 84.56 176 ALA A C 1
ATOM 1382 O O . ALA A 1 176 ? 23.631 23.268 -20.098 1.00 84.56 176 ALA A O 1
ATOM 1383 N N . GLU A 1 177 ? 23.288 21.323 -19.022 1.00 86.81 177 GLU A N 1
ATOM 1384 C CA . GLU A 1 177 ? 24.681 20.860 -19.094 1.00 86.81 177 GLU A CA 1
ATOM 1385 C C . GLU A 1 177 ? 25.117 20.602 -20.538 1.00 86.81 177 GLU A C 1
ATOM 1387 O O . GLU A 1 177 ? 26.202 21.023 -20.942 1.00 86.81 177 GLU A O 1
ATOM 1392 N N . ARG A 1 178 ? 24.249 19.995 -21.356 1.00 88.31 178 ARG A N 1
ATOM 1393 C CA . ARG A 1 178 ? 24.518 19.780 -22.781 1.00 88.31 178 ARG A CA 1
ATOM 1394 C C . ARG A 1 178 ? 24.741 21.097 -23.528 1.00 88.31 178 ARG A C 1
ATOM 1396 O O . ARG A 1 178 ? 25.710 21.213 -24.273 1.00 88.31 178 ARG A O 1
ATOM 1403 N N . LYS A 1 179 ? 23.896 22.107 -23.295 1.00 88.88 179 LYS A N 1
ATOM 1404 C CA . LYS A 1 179 ? 24.062 23.441 -23.903 1.00 88.88 179 LYS A CA 1
ATOM 1405 C C . LYS A 1 179 ? 25.351 24.134 -23.475 1.00 88.88 179 LYS A C 1
ATOM 1407 O O . LYS A 1 179 ? 25.938 24.856 -24.275 1.00 88.88 179 LYS A O 1
ATOM 1412 N N . LEU A 1 180 ? 25.789 23.930 -22.233 1.00 84.25 180 LEU A N 1
ATOM 1413 C CA . LEU A 1 180 ? 27.049 24.487 -21.745 1.00 84.25 180 LEU A CA 1
ATOM 1414 C C . LEU A 1 180 ? 28.255 23.841 -22.443 1.00 84.25 180 LEU A C 1
ATOM 1416 O O . LEU A 1 180 ? 29.180 24.549 -22.834 1.00 84.25 180 LEU A O 1
ATOM 1420 N N . LEU A 1 181 ? 28.226 22.521 -22.644 1.00 80.75 181 LEU A N 1
ATOM 1421 C CA . LEU A 1 181 ? 29.268 21.799 -23.382 1.00 80.75 181 LEU A CA 1
ATOM 1422 C C . LEU A 1 181 ? 29.332 22.243 -24.851 1.00 80.75 181 LEU A C 1
ATOM 1424 O O . LEU A 1 181 ? 30.409 22.573 -25.337 1.00 80.75 181 LEU A O 1
ATOM 1428 N N . GLU A 1 182 ? 28.182 22.379 -25.519 1.00 86.62 182 GLU A N 1
ATOM 1429 C CA . GLU A 1 182 ? 28.115 22.878 -26.903 1.00 86.62 182 GLU A CA 1
ATOM 1430 C C . GLU A 1 182 ? 28.666 24.317 -27.038 1.00 86.62 182 GLU A C 1
ATOM 1432 O O . GLU A 1 182 ? 29.275 24.660 -28.051 1.00 86.62 182 GLU A O 1
ATOM 1437 N N . GLN A 1 183 ? 28.510 25.164 -26.011 1.00 82.06 183 GLN A N 1
ATOM 1438 C CA . GLN A 1 183 ? 29.091 26.515 -25.984 1.00 82.06 183 GLN A CA 1
ATOM 1439 C C . GLN A 1 183 ? 30.612 26.522 -25.783 1.00 82.06 183 GLN A C 1
ATOM 1441 O O . GLN A 1 183 ? 31.292 27.387 -26.337 1.00 82.06 183 GLN A O 1
ATOM 1446 N N . LEU A 1 184 ? 31.145 25.580 -25.001 1.00 75.31 184 LEU A N 1
ATOM 1447 C CA . LEU A 1 184 ? 32.586 25.430 -24.781 1.00 75.31 184 LEU A CA 1
ATOM 1448 C C . LEU A 1 184 ? 33.290 24.908 -26.040 1.00 75.31 184 LEU A C 1
ATOM 1450 O O . LEU A 1 184 ? 34.359 25.409 -26.388 1.00 75.31 184 LEU A O 1
ATOM 1454 N N . ASP A 1 185 ? 32.660 23.983 -26.766 1.00 77.12 185 ASP A N 1
ATOM 1455 C CA . ASP A 1 185 ? 33.171 23.478 -28.046 1.00 77.12 185 ASP A CA 1
ATOM 1456 C C . ASP A 1 185 ? 33.143 24.554 -29.149 1.00 77.12 185 ASP A C 1
ATOM 1458 O O . ASP A 1 185 ? 34.012 24.585 -30.023 1.00 77.12 185 ASP A O 1
ATOM 1462 N N . ALA A 1 186 ? 32.175 25.476 -29.096 1.00 74.56 186 ALA A N 1
ATOM 1463 C CA . ALA A 1 186 ? 32.043 26.576 -30.052 1.00 74.56 186 ALA A CA 1
ATOM 1464 C C . ALA A 1 186 ? 33.031 27.736 -29.821 1.00 74.56 186 ALA A C 1
ATOM 1466 O O . ALA A 1 186 ? 33.190 28.579 -30.707 1.00 74.56 186 ALA A O 1
ATOM 1467 N N . ASN A 1 187 ? 33.688 27.806 -28.658 1.00 66.06 187 ASN A N 1
ATOM 1468 C CA . ASN A 1 187 ? 34.638 28.871 -28.333 1.00 66.06 187 ASN A CA 1
ATOM 1469 C C . ASN A 1 187 ? 35.918 28.299 -27.700 1.00 66.06 187 ASN A C 1
ATOM 1471 O O . ASN A 1 187 ? 36.139 28.464 -26.497 1.00 66.06 187 ASN A O 1
ATOM 1475 N N . PRO A 1 188 ? 36.767 27.605 -28.483 1.00 62.28 188 PRO A N 1
ATOM 1476 C CA . PRO A 1 188 ? 38.002 27.044 -27.963 1.00 62.28 188 PRO A CA 1
ATOM 1477 C C . PRO A 1 188 ? 38.918 28.180 -27.504 1.00 62.28 188 PRO A C 1
ATOM 1479 O O . PRO A 1 188 ? 39.443 28.949 -28.311 1.00 62.28 188 PRO A O 1
ATOM 1482 N N . THR A 1 189 ? 39.126 28.289 -26.193 1.00 59.97 189 THR A N 1
ATOM 1483 C CA . THR A 1 189 ? 40.102 29.211 -25.614 1.00 59.97 189 THR A CA 1
ATOM 1484 C C . THR A 1 189 ? 41.498 28.776 -26.063 1.00 59.97 189 THR A C 1
ATOM 1486 O O . THR A 1 189 ? 42.095 27.863 -25.493 1.00 59.97 189 THR A O 1
ATOM 1489 N N . VAL A 1 190 ? 42.025 29.401 -27.117 1.00 54.41 190 VAL A N 1
ATOM 1490 C CA . VAL A 1 190 ? 43.399 29.173 -27.575 1.00 54.41 190 VAL A CA 1
ATOM 1491 C C . VAL A 1 190 ? 44.342 29.788 -26.543 1.00 54.41 190 VAL A C 1
ATOM 1493 O O . VAL A 1 190 ? 44.534 31.001 -26.495 1.00 54.41 190 VAL A O 1
ATOM 1496 N N . ILE A 1 191 ? 44.922 28.950 -25.684 1.00 52.16 191 ILE A N 1
ATOM 1497 C CA . ILE A 1 191 ? 46.014 29.357 -24.798 1.00 52.16 191 ILE A CA 1
ATOM 1498 C C . ILE A 1 191 ? 47.285 29.415 -25.654 1.00 52.16 191 ILE A C 1
ATOM 1500 O O . ILE A 1 191 ? 47.938 28.399 -25.893 1.00 52.16 191 ILE A O 1
ATOM 1504 N N . GLU A 1 192 ? 47.626 30.602 -26.159 1.00 48.00 192 GLU A N 1
ATOM 1505 C CA . GLU A 1 192 ? 48.912 30.825 -26.822 1.00 48.00 192 GLU A CA 1
ATOM 1506 C C . GLU A 1 192 ? 50.049 30.819 -25.792 1.00 48.00 192 GLU A C 1
ATOM 1508 O O . GLU A 1 192 ? 50.216 31.742 -24.992 1.00 48.00 192 GLU A O 1
ATOM 1513 N N . PHE A 1 193 ? 50.882 29.781 -25.838 1.00 42.75 193 PHE A N 1
ATOM 1514 C CA . PHE A 1 193 ? 52.155 29.765 -25.128 1.00 42.75 193 PHE A CA 1
ATOM 1515 C C . PHE A 1 193 ? 53.180 30.608 -25.898 1.00 42.75 193 PHE A C 1
ATOM 1517 O O . PHE A 1 193 ? 53.679 30.191 -26.946 1.00 42.75 193 PHE A O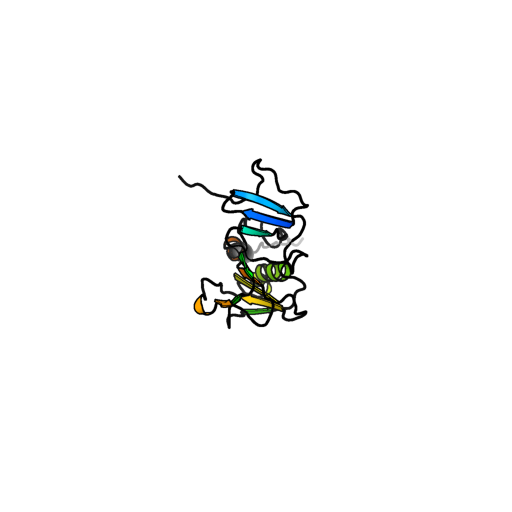 1
ATOM 1524 N N . ARG A 1 194 ? 53.541 31.786 -25.367 1.00 48.03 194 ARG A N 1
ATOM 1525 C CA . ARG A 1 194 ? 54.724 32.528 -25.837 1.00 48.03 194 ARG A CA 1
ATOM 1526 C C . ARG A 1 194 ? 55.975 31.684 -25.589 1.00 48.03 194 ARG A C 1
ATOM 1528 O O . ARG A 1 194 ? 56.350 31.466 -24.439 1.00 48.03 194 ARG A O 1
ATOM 1535 N N . LYS A 1 195 ? 56.640 31.246 -26.659 1.00 47.75 195 LYS A N 1
ATOM 1536 C CA . LYS A 1 195 ? 58.011 30.724 -26.578 1.00 47.75 195 LYS A CA 1
ATOM 1537 C C . LYS A 1 195 ? 58.958 31.874 -26.207 1.00 47.75 195 LYS A C 1
ATOM 1539 O O . LYS A 1 195 ? 58.864 32.942 -26.808 1.00 47.75 195 LYS A O 1
ATOM 1544 N N . HIS A 1 196 ? 59.783 31.656 -25.179 1.00 55.62 196 HIS A N 1
ATOM 1545 C CA . HIS A 1 196 ? 60.926 32.509 -24.830 1.00 55.62 196 HIS A CA 1
ATOM 1546 C C . HIS A 1 196 ? 62.009 32.435 -25.904 1.00 55.62 196 HIS A C 1
ATOM 1548 O O . HIS A 1 196 ? 62.201 31.327 -26.456 1.00 55.62 196 HIS A O 1
#

pLDDT: mean 81.89, std 17.92, range [24.0, 98.38]